Protein AF-A0A522D7G7-F1 (afdb_monomer)

Sequence (260 aa):
MEEKREENKELREFHENPYNPERKKPEDIVRIFYIHNVPIIPVVSKRGGLLGIIRKEDVVSELSDIERTRDQRIDKFVSHLAKKMTLDDLLPYVAVCREFVVVSIFGEVEGRWTRLELLAACESPQKARVVENDIEKQKELQMMEWMIYMILEHVPRALYAVNKQGKTIFYNHYFEELYAARKSGEVDTGFVEKALGDAAKNEFFPAGKKGGEMYFYNQDLKMYYEKLPMLNNNKTVGYLIYCSRHLNESAPVKKRKRKK

Nearest PDB structures (foldseek):
  8bjp-assembly1_AAA  TM=5.956E-01  e=3.100E-03  Geobacillus thermodenitrificans
  5iip-assembly2_C  TM=4.434E-01  e=5.702E-04  Staphylococcus aureus
  6zj8-assembly8_H  TM=5.361E-01  e=3.293E-03  Bordetella pertussis Tohama I
  5iip-assembly1_A  TM=4.484E-01  e=1.799E-03  Staphylococcus aureus
  3kxr-assembly1_A  TM=3.872E-01  e=4.176E-02  Shewanella oneidensis MR-1

Foldseek 3Di:
DDDDPDPPPQQDFDPDDPPPVPQDALVVLLVLCVVVVAQKEFEADPVRATPAIAGNVLSVVVCVPVVVRVPDQQLNVLNVRGHQDAPVRCVVRLVPDQKHFYHYSRRHTPGIDGSVSVNVSSPPCPDPVNSVVVVVVVVVVVVVVVVVLVVQQPPPFWKWWAFPLLHGNDTYVNVQVLQCLQPNDGDPRVVVSVQVPDPVQWDWDADDPPGDAIWTAGNVSRFIWGWAFDDDPNDGGTTMTTGDPVRSVPRDPPPPPDDD

Solvent-accessible surface area (backbone atoms only — not comparable to full-atom values): 15226 Å² total; per-residue (Å²): 137,83,80,78,80,76,75,84,76,70,76,71,76,60,96,63,73,93,78,51,88,81,56,64,47,62,68,51,53,59,49,50,37,65,75,69,71,45,68,52,34,46,30,32,45,101,86,72,46,68,70,19,37,31,44,53,68,59,54,54,57,56,57,68,43,54,85,71,46,76,82,47,53,30,47,60,52,44,59,70,53,36,38,84,64,55,70,77,74,40,47,76,52,52,74,77,35,65,64,35,58,26,24,35,53,64,69,45,78,76,50,73,38,45,43,66,55,52,52,54,47,61,69,49,81,71,52,66,72,55,53,50,51,49,50,49,51,47,49,49,53,48,50,48,54,49,49,50,50,54,53,55,53,66,43,98,49,21,33,39,29,26,31,75,88,44,46,58,63,50,67,27,65,52,30,48,54,55,43,35,75,67,45,84,60,80,86,56,58,74,57,50,35,50,49,75,66,36,67,93,38,47,45,84,42,79,46,67,99,73,82,74,50,66,35,32,37,30,66,84,69,68,40,40,30,31,82,44,75,37,69,54,96,91,37,72,56,20,34,39,35,40,34,47,62,77,65,50,71,69,56,83,76,79,74,79,76,76,83,128

pLDDT: mean 76.26, std 18.06, range [31.58, 96.19]

Structure (mmCIF, N/CA/C/O backbone):
data_AF-A0A522D7G7-F1
#
_entry.id   AF-A0A522D7G7-F1
#
loop_
_atom_site.group_PDB
_atom_site.id
_atom_site.type_symbol
_atom_site.label_atom_id
_atom_site.label_alt_id
_atom_site.label_comp_id
_atom_site.label_asym_id
_atom_site.label_entity_id
_atom_site.label_seq_id
_atom_site.pdbx_PDB_ins_code
_atom_site.Cartn_x
_atom_site.Cartn_y
_atom_site.Cartn_z
_atom_site.occupancy
_atom_site.B_iso_or_equiv
_atom_site.auth_seq_id
_atom_site.auth_comp_id
_atom_site.auth_asym_id
_atom_site.auth_atom_id
_atom_site.pdbx_PDB_model_num
ATOM 1 N N . MET A 1 1 ? 21.873 1.915 29.515 1.00 35.28 1 MET A N 1
ATOM 2 C CA . MET A 1 1 ? 21.748 2.543 28.186 1.00 35.28 1 MET A CA 1
ATOM 3 C C . MET A 1 1 ? 21.305 1.416 27.267 1.00 35.28 1 MET A C 1
ATOM 5 O O . MET A 1 1 ? 22.133 0.611 26.876 1.00 35.28 1 MET A O 1
ATOM 9 N N . GLU A 1 2 ? 19.994 1.214 27.129 1.00 31.58 2 GLU A N 1
ATOM 10 C CA . GLU A 1 2 ? 19.448 0.074 26.380 1.00 31.58 2 GLU A CA 1
ATOM 11 C C . GLU A 1 2 ? 19.450 0.399 24.887 1.00 31.58 2 GLU A C 1
ATOM 13 O O . GLU A 1 2 ? 18.769 1.320 24.431 1.00 31.58 2 GLU A O 1
ATOM 18 N N . GLU A 1 3 ? 20.256 -0.350 24.139 1.00 32.81 3 GLU A N 1
ATOM 19 C CA . GLU A 1 3 ? 20.268 -0.349 22.683 1.00 32.81 3 GLU A CA 1
ATOM 20 C C . GLU A 1 3 ? 18.909 -0.832 22.164 1.00 32.81 3 GLU A C 1
ATOM 22 O O . GLU A 1 3 ? 18.545 -2.005 22.275 1.00 32.81 3 GLU A O 1
ATOM 27 N N . LYS A 1 4 ? 18.142 0.087 21.573 1.00 34.19 4 LYS A N 1
ATOM 28 C CA . LYS A 1 4 ? 16.992 -0.267 20.742 1.00 34.19 4 LYS A CA 1
ATOM 29 C C . LYS A 1 4 ? 17.509 -1.051 19.539 1.00 34.19 4 LYS A C 1
ATOM 31 O O . LYS A 1 4 ? 18.120 -0.477 18.644 1.00 34.19 4 LYS A O 1
ATOM 36 N N . ARG A 1 5 ? 17.240 -2.358 19.511 1.00 34.06 5 ARG A N 1
ATOM 37 C CA . ARG A 1 5 ? 17.320 -3.171 18.293 1.00 34.06 5 ARG A CA 1
ATOM 38 C C . ARG A 1 5 ? 16.375 -2.562 17.259 1.00 34.06 5 ARG A C 1
ATOM 40 O O . ARG A 1 5 ? 15.163 -2.734 17.351 1.00 34.06 5 ARG A O 1
ATOM 47 N N . GLU A 1 6 ? 16.927 -1.820 16.306 1.00 36.75 6 GLU A N 1
ATOM 48 C CA . GLU A 1 6 ? 16.208 -1.434 15.099 1.00 36.75 6 GLU A CA 1
ATOM 49 C C . GLU A 1 6 ? 15.868 -2.713 14.332 1.00 36.75 6 GLU A C 1
ATOM 51 O O . GLU A 1 6 ? 16.744 -3.436 13.857 1.00 36.75 6 GLU A O 1
ATOM 56 N N . GLU A 1 7 ? 14.576 -3.030 14.280 1.00 35.41 7 GLU A N 1
ATOM 57 C CA . GLU A 1 7 ? 14.047 -4.088 13.433 1.00 35.41 7 GLU A CA 1
ATOM 58 C C . GLU A 1 7 ? 14.527 -3.851 11.997 1.00 35.41 7 GLU A C 1
ATOM 60 O O . GLU A 1 7 ? 14.275 -2.794 11.412 1.00 35.41 7 GLU A O 1
ATOM 65 N N . ASN A 1 8 ? 15.219 -4.845 11.435 1.00 36.03 8 ASN A N 1
ATOM 66 C CA . ASN A 1 8 ? 15.512 -4.963 10.009 1.00 36.03 8 ASN A CA 1
ATOM 67 C C . ASN A 1 8 ? 14.176 -4.923 9.244 1.00 36.03 8 ASN A C 1
ATOM 69 O O . ASN A 1 8 ? 13.563 -5.956 8.984 1.00 36.03 8 ASN A O 1
ATOM 73 N N . LYS A 1 9 ? 13.684 -3.727 8.913 1.00 40.19 9 LYS A N 1
ATOM 74 C CA . LYS A 1 9 ? 12.542 -3.567 8.017 1.00 40.19 9 LYS A CA 1
ATOM 75 C C . LYS A 1 9 ? 13.030 -3.859 6.607 1.00 40.19 9 LYS A C 1
ATOM 77 O O . LYS A 1 9 ? 13.522 -2.972 5.912 1.00 40.19 9 LYS A O 1
ATOM 82 N N . GLU A 1 10 ? 12.944 -5.124 6.215 1.00 43.19 10 GLU A N 1
ATOM 83 C CA . GLU A 1 10 ? 13.016 -5.507 4.810 1.00 43.19 10 GLU A CA 1
ATOM 84 C C . GLU A 1 10 ? 11.993 -4.678 4.019 1.00 43.19 10 GLU A C 1
ATOM 86 O O . GLU A 1 10 ? 10.878 -4.426 4.491 1.00 43.19 10 GLU A O 1
ATOM 91 N N . LEU A 1 11 ? 12.400 -4.183 2.845 1.00 47.50 11 LEU A N 1
ATOM 92 C CA . LEU A 1 11 ? 11.517 -3.424 1.961 1.00 47.50 11 LEU A CA 1
ATOM 93 C C . LEU A 1 11 ? 10.367 -4.351 1.561 1.00 47.50 11 LEU A C 1
ATOM 95 O O . LEU A 1 11 ? 10.599 -5.386 0.937 1.00 47.50 11 LEU A O 1
ATOM 99 N N . ARG A 1 12 ? 9.151 -4.004 1.999 1.00 53.41 12 ARG A N 1
ATOM 100 C CA . ARG A 1 12 ? 7.957 -4.829 1.806 1.00 53.41 12 ARG A CA 1
ATOM 101 C C . ARG A 1 12 ? 7.662 -4.979 0.318 1.00 53.41 12 ARG A C 1
ATOM 103 O O . ARG A 1 12 ? 7.621 -3.992 -0.409 1.00 53.41 12 ARG A O 1
ATOM 110 N N . GLU A 1 13 ? 7.440 -6.218 -0.093 1.00 43.47 13 GLU A N 1
ATOM 111 C CA . GLU A 1 13 ? 6.968 -6.573 -1.426 1.00 43.47 13 GLU A CA 1
ATOM 112 C C . GLU A 1 13 ? 5.482 -6.223 -1.522 1.00 43.47 13 GLU A C 1
ATOM 114 O O . GLU A 1 13 ? 4.689 -6.620 -0.665 1.00 43.47 13 GLU A O 1
ATOM 119 N N . PHE A 1 14 ? 5.106 -5.451 -2.540 1.00 41.69 14 PHE A N 1
ATOM 120 C CA . PHE A 1 14 ? 3.706 -5.160 -2.830 1.00 41.69 14 PHE A CA 1
ATOM 121 C C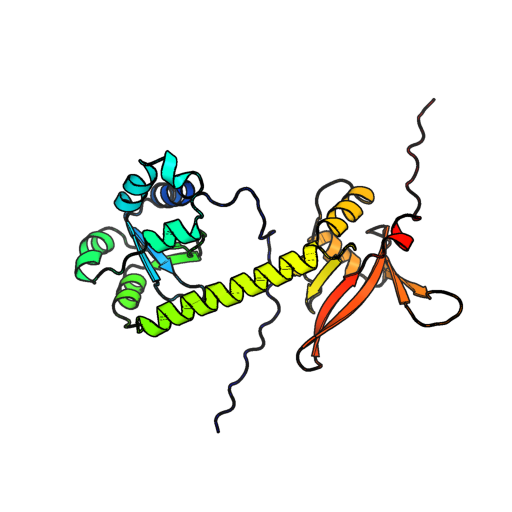 . PHE A 1 14 ? 3.264 -6.022 -4.009 1.00 41.69 14 PHE A C 1
ATOM 123 O O . PHE A 1 14 ? 3.877 -6.000 -5.073 1.00 41.69 14 PHE A O 1
ATOM 130 N N . HIS A 1 15 ? 2.202 -6.801 -3.799 1.00 37.53 15 HIS A N 1
ATOM 131 C CA . HIS A 1 15 ? 1.642 -7.684 -4.823 1.00 37.53 15 HIS A CA 1
ATOM 132 C C . HIS A 1 15 ? 0.791 -6.935 -5.864 1.00 37.53 15 HIS A C 1
ATOM 134 O O . HIS A 1 15 ? 0.526 -7.490 -6.927 1.00 37.53 15 HIS A O 1
ATOM 140 N N . GLU A 1 16 ? 0.395 -5.688 -5.584 1.00 38.81 16 GLU A N 1
ATOM 141 C CA . GLU A 1 16 ? -0.455 -4.854 -6.440 1.00 38.81 16 GLU A CA 1
ATOM 142 C C . GLU A 1 16 ? -0.048 -3.375 -6.371 1.00 38.81 16 GLU A C 1
ATOM 144 O O . GLU A 1 16 ? 0.552 -2.924 -5.391 1.00 38.81 16 GLU A O 1
ATOM 149 N N . ASN A 1 17 ? -0.384 -2.620 -7.425 1.00 41.56 17 ASN A N 1
ATOM 150 C CA . ASN A 1 17 ? -0.148 -1.182 -7.500 1.00 41.56 17 ASN A CA 1
ATOM 151 C C . ASN A 1 17 ? -1.002 -0.453 -6.434 1.00 41.56 17 ASN A C 1
ATOM 153 O O . ASN A 1 17 ? -2.231 -0.496 -6.517 1.00 41.56 17 ASN A O 1
ATOM 157 N N . PRO A 1 18 ? -0.396 0.258 -5.462 1.00 42.25 18 PRO A N 1
ATOM 158 C CA . PRO A 1 18 ? -1.129 1.017 -4.442 1.00 42.25 18 PRO A CA 1
ATOM 159 C C . PRO A 1 18 ? -1.924 2.207 -5.015 1.00 42.25 18 PRO A C 1
ATOM 161 O O . PRO A 1 18 ? -2.730 2.816 -4.310 1.00 42.25 18 PRO A O 1
ATOM 164 N N . TYR A 1 19 ? -1.717 2.535 -6.292 1.00 45.59 19 TYR A N 1
ATOM 165 C CA . TYR A 1 19 ? -2.556 3.416 -7.092 1.00 45.59 19 TYR A CA 1
ATOM 166 C C . TYR A 1 19 ? -3.417 2.603 -8.063 1.00 45.59 19 TYR A C 1
ATOM 168 O O . TYR A 1 19 ? -3.223 2.640 -9.276 1.00 45.59 19 TYR A O 1
ATOM 176 N N . ASN A 1 20 ? -4.431 1.918 -7.532 1.00 45.50 20 ASN A N 1
ATOM 177 C CA . ASN A 1 20 ? -5.623 1.650 -8.324 1.00 45.50 20 ASN A CA 1
ATOM 178 C C . ASN A 1 20 ? -6.566 2.869 -8.202 1.00 45.50 20 ASN A C 1
ATOM 180 O O . ASN A 1 20 ? -7.074 3.139 -7.107 1.00 45.50 20 ASN A O 1
ATOM 184 N N . PRO A 1 21 ? -6.793 3.647 -9.278 1.00 44.75 21 PRO A N 1
ATOM 185 C CA . PRO A 1 21 ? -7.769 4.735 -9.288 1.00 44.75 21 PRO A CA 1
ATOM 186 C C . PRO A 1 21 ? -9.217 4.256 -9.084 1.00 44.75 21 PRO A C 1
ATOM 188 O O . PRO A 1 21 ? -10.077 5.085 -8.792 1.00 44.75 21 PRO A O 1
ATOM 191 N N . GLU A 1 22 ? -9.486 2.944 -9.090 1.00 50.31 22 GLU A N 1
ATOM 192 C CA . GLU A 1 22 ? -10.677 2.351 -8.461 1.00 50.31 22 GLU A CA 1
ATOM 193 C C . GLU A 1 22 ? -10.577 2.330 -6.924 1.00 50.31 22 GLU A C 1
ATOM 195 O O . GLU A 1 22 ? -10.883 1.334 -6.268 1.00 50.31 22 GLU A O 1
ATOM 200 N N . ARG A 1 23 ? -10.120 3.442 -6.330 1.00 54.34 23 ARG A N 1
ATOM 201 C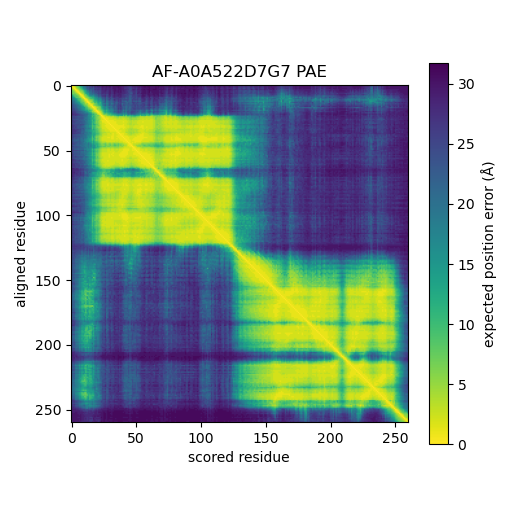 CA . ARG A 1 23 ? -10.092 3.654 -4.881 1.00 54.34 23 ARG A CA 1
ATOM 202 C C . ARG A 1 23 ? -11.416 3.204 -4.288 1.00 54.34 23 ARG A C 1
ATOM 204 O O . ARG A 1 23 ? -12.460 3.714 -4.700 1.00 54.34 23 ARG A O 1
ATOM 211 N N . LYS A 1 24 ? -11.344 2.314 -3.292 1.00 63.56 24 LYS A N 1
ATOM 212 C CA . LYS A 1 24 ? -12.519 1.933 -2.520 1.00 63.56 24 LYS A CA 1
ATOM 213 C C . LYS A 1 24 ? -13.229 3.189 -2.052 1.00 63.56 24 LYS A C 1
ATOM 215 O O . LYS A 1 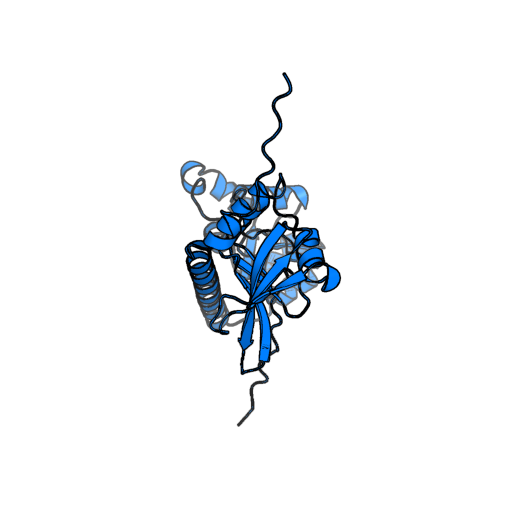24 ? -12.636 4.048 -1.392 1.00 63.56 24 LYS A O 1
ATOM 220 N N . LYS A 1 25 ? -14.479 3.312 -2.453 1.00 78.19 25 LYS A N 1
ATOM 221 C CA . LYS A 1 25 ? -15.316 4.440 -2.107 1.00 78.19 25 LYS A CA 1
ATOM 222 C C . LYS A 1 25 ? -16.002 4.156 -0.770 1.00 78.19 25 LYS A C 1
ATOM 224 O O . LYS A 1 25 ? -16.077 2.996 -0.357 1.00 78.19 25 LYS A O 1
ATOM 229 N N . PRO A 1 26 ? -16.493 5.176 -0.055 1.00 83.00 26 PRO A N 1
ATOM 230 C CA . PRO A 1 26 ? -17.281 4.974 1.160 1.00 83.00 26 PRO A CA 1
ATOM 231 C C . PRO A 1 26 ? -18.388 3.905 1.030 1.00 83.00 26 PRO A C 1
ATOM 233 O O . PRO A 1 26 ? -18.625 3.142 1.968 1.00 83.00 26 PRO A O 1
ATOM 236 N N . GLU A 1 27 ? -18.992 3.759 -0.153 1.00 83.69 27 GLU A N 1
ATOM 237 C CA . GLU A 1 27 ? -19.990 2.730 -0.471 1.00 83.69 27 GLU A CA 1
ATOM 238 C C . GLU A 1 27 ? -19.443 1.295 -0.365 1.00 83.69 27 GLU A C 1
ATOM 240 O O . GLU A 1 27 ? -20.184 0.362 -0.040 1.00 83.69 27 GLU A O 1
ATOM 245 N N . ASP A 1 28 ? -18.142 1.088 -0.576 1.00 84.56 28 ASP A N 1
ATOM 246 C CA . ASP A 1 28 ? -17.524 -0.233 -0.456 1.00 84.56 28 ASP A CA 1
ATOM 247 C C . ASP A 1 28 ? -17.504 -0.732 0.992 1.00 84.56 28 ASP A C 1
ATOM 249 O O . ASP A 1 28 ? -17.566 -1.941 1.215 1.00 84.56 28 ASP A O 1
ATOM 253 N N . ILE A 1 29 ? -17.512 0.163 1.988 1.00 89.19 29 ILE A N 1
ATOM 254 C CA . ILE A 1 29 ? -17.653 -0.225 3.401 1.00 89.19 29 ILE A CA 1
ATOM 255 C C . ILE A 1 29 ? -19.013 -0.883 3.635 1.00 89.19 29 ILE A C 1
ATOM 257 O O . ILE A 1 29 ? -19.092 -1.941 4.258 1.00 89.19 29 ILE A O 1
ATOM 261 N N . VAL A 1 30 ? -20.085 -0.311 3.080 1.00 89.12 30 VAL A N 1
ATOM 262 C CA . VAL A 1 30 ? -21.433 -0.899 3.155 1.00 89.12 30 VAL A CA 1
ATOM 263 C C . VAL A 1 30 ? -21.466 -2.282 2.526 1.00 89.12 30 VAL A C 1
ATOM 265 O O . VAL A 1 30 ? -22.084 -3.203 3.065 1.00 89.12 30 VAL A O 1
ATOM 268 N N . ARG A 1 31 ? -20.772 -2.457 1.400 1.00 87.44 31 ARG A N 1
ATOM 269 C CA . ARG A 1 31 ? -20.692 -3.750 0.724 1.00 87.44 31 ARG A CA 1
ATOM 270 C C . ARG A 1 31 ? -20.079 -4.827 1.623 1.00 87.44 31 ARG A C 1
ATOM 272 O O . ARG A 1 31 ? -20.567 -5.955 1.608 1.00 87.44 31 ARG A O 1
ATOM 279 N N . ILE A 1 32 ? -19.089 -4.487 2.451 1.00 90.00 32 ILE A N 1
ATOM 280 C CA . ILE A 1 32 ? -18.483 -5.419 3.419 1.00 90.00 32 ILE A CA 1
ATOM 281 C C . ILE A 1 32 ? -19.529 -5.900 4.440 1.00 90.00 32 ILE A C 1
ATOM 283 O O . ILE A 1 32 ? -19.625 -7.104 4.681 1.00 90.00 32 ILE A O 1
ATOM 287 N N . PHE A 1 33 ? -20.374 -5.006 4.972 1.00 91.50 33 PHE A N 1
ATOM 288 C CA . PHE A 1 33 ? -21.462 -5.391 5.886 1.00 91.50 33 PHE A CA 1
ATOM 289 C C . PHE A 1 33 ? -22.430 -6.400 5.255 1.00 91.50 33 PHE A C 1
ATOM 291 O O . PHE A 1 33 ? -22.865 -7.335 5.926 1.00 91.50 33 PHE A O 1
ATOM 298 N N . TYR A 1 34 ? -22.766 -6.228 3.973 1.00 87.81 34 TYR A N 1
ATOM 299 C CA . TYR A 1 34 ? -23.669 -7.140 3.265 1.00 87.81 34 TYR A CA 1
ATOM 300 C C . TYR A 1 34 ? -23.014 -8.474 2.903 1.00 87.81 34 TYR A C 1
ATOM 302 O O . TYR A 1 34 ? -23.641 -9.513 3.085 1.00 87.81 34 TYR A O 1
ATOM 310 N N . ILE A 1 35 ? -21.763 -8.464 2.432 1.00 87.62 35 ILE A N 1
ATOM 311 C CA . ILE A 1 35 ? -21.030 -9.687 2.062 1.00 87.62 35 ILE A CA 1
ATOM 312 C C . ILE A 1 35 ? -20.814 -10.583 3.283 1.00 87.62 35 ILE A C 1
ATOM 314 O O . ILE A 1 35 ? -21.010 -11.794 3.207 1.00 87.62 35 ILE A O 1
ATOM 318 N N . HIS A 1 36 ? -20.403 -9.995 4.406 1.00 87.69 36 HIS A N 1
ATOM 319 C CA . HIS A 1 36 ? -20.058 -10.751 5.609 1.00 87.69 36 HIS A CA 1
ATOM 320 C C . HIS A 1 36 ? -21.230 -10.927 6.576 1.00 87.69 36 HIS A C 1
ATOM 322 O O . HIS A 1 36 ? -21.090 -11.648 7.560 1.00 87.69 36 HIS A O 1
ATOM 328 N N . ASN A 1 37 ? -22.375 -10.296 6.296 1.00 88.50 37 ASN A N 1
ATOM 329 C CA . ASN A 1 37 ? -23.572 -10.319 7.134 1.00 88.50 37 ASN A CA 1
ATOM 330 C C . ASN A 1 37 ? -23.270 -10.023 8.615 1.00 88.50 37 ASN A C 1
ATOM 332 O O . ASN A 1 37 ? -23.695 -10.743 9.519 1.00 88.50 37 ASN A O 1
ATOM 336 N N . VAL A 1 38 ? -22.497 -8.964 8.853 1.00 90.81 38 VAL A N 1
ATOM 337 C CA . VAL A 1 38 ? -22.134 -8.505 10.198 1.00 90.81 38 VAL A CA 1
ATOM 338 C C . VAL A 1 38 ? -22.890 -7.219 10.546 1.00 90.81 38 VAL A C 1
ATOM 340 O O . VAL A 1 38 ? -23.219 -6.450 9.644 1.00 90.81 38 VAL A O 1
ATOM 343 N N . PRO A 1 39 ? -23.194 -6.959 11.829 1.00 92.44 39 PRO A N 1
ATOM 344 C CA . PRO A 1 39 ? -23.808 -5.702 12.266 1.00 92.44 39 PRO A CA 1
ATOM 345 C C . PRO A 1 39 ? -22.774 -4.603 12.560 1.00 92.44 39 PRO A C 1
ATOM 347 O O . PRO A 1 39 ? -23.087 -3.413 12.475 1.00 92.44 39 PRO A O 1
ATOM 350 N N . ILE A 1 40 ? -21.541 -5.004 12.879 1.00 95.81 40 ILE A N 1
ATOM 351 C CA . ILE A 1 40 ? -20.419 -4.130 13.224 1.00 95.81 40 ILE A CA 1
ATOM 352 C C . ILE A 1 40 ? -19.140 -4.595 12.529 1.00 95.81 40 ILE A C 1
ATOM 354 O O . ILE A 1 40 ? -18.980 -5.781 12.237 1.00 95.81 40 ILE A O 1
ATOM 358 N N . ILE A 1 41 ? -18.226 -3.657 12.301 1.00 96.19 41 ILE A N 1
ATOM 359 C CA . ILE A 1 41 ? -16.893 -3.904 11.752 1.00 96.19 41 ILE A CA 1
ATOM 360 C C . ILE A 1 41 ? -15.860 -3.233 12.667 1.00 96.19 41 ILE A C 1
ATOM 362 O O . ILE A 1 41 ? -15.877 -2.006 12.803 1.00 96.19 41 ILE A O 1
ATOM 366 N N . PRO A 1 42 ? -14.951 -3.998 13.295 1.00 94.81 42 PRO A N 1
ATOM 367 C CA . PRO A 1 42 ? -13.812 -3.436 14.004 1.00 94.81 42 PRO A CA 1
ATOM 368 C C . PRO A 1 42 ? -12.790 -2.846 13.024 1.00 94.81 42 PRO A C 1
ATOM 370 O O . PRO A 1 42 ? -12.452 -3.453 12.004 1.00 94.81 42 PRO A O 1
ATOM 373 N N . VAL A 1 43 ? -12.278 -1.665 13.359 1.00 93.75 43 VAL A N 1
ATOM 374 C CA . VAL A 1 43 ? -11.241 -0.962 12.602 1.00 93.75 43 VAL A CA 1
ATOM 375 C C . VAL A 1 43 ? -9.916 -1.116 13.327 1.00 93.75 43 VAL A C 1
ATOM 377 O O . VAL A 1 43 ? -9.804 -0.758 14.500 1.00 93.75 43 VAL A O 1
ATOM 380 N N . VAL A 1 44 ? -8.906 -1.634 12.634 1.00 87.38 44 VAL A N 1
ATOM 381 C CA . VAL A 1 44 ? -7.613 -1.993 13.222 1.00 87.38 44 VAL A CA 1
ATOM 382 C C . VAL A 1 44 ? -6.465 -1.195 12.613 1.00 87.38 44 VAL A C 1
ATOM 384 O O . VAL A 1 44 ? -6.492 -0.784 11.452 1.00 87.38 44 VAL A O 1
ATOM 387 N N . SER A 1 45 ? -5.424 -0.965 13.410 1.00 80.56 45 SER A N 1
ATOM 388 C CA . SER A 1 45 ? -4.150 -0.439 12.924 1.00 80.56 45 SER A CA 1
ATOM 389 C C . SER A 1 45 ? -3.328 -1.544 12.256 1.00 80.56 45 SER A C 1
ATOM 391 O O . SER A 1 45 ? -3.534 -2.730 12.511 1.00 80.56 45 SER A O 1
ATOM 393 N N . LYS A 1 46 ? -2.294 -1.171 11.488 1.00 68.06 46 LYS A N 1
ATOM 394 C CA . LYS A 1 46 ? -1.337 -2.136 10.903 1.00 68.06 46 LYS A CA 1
ATOM 395 C C . LYS A 1 46 ? -0.602 -3.004 11.940 1.00 68.06 46 LYS A C 1
ATOM 397 O O . LYS A 1 46 ? 0.068 -3.958 11.564 1.00 68.06 46 LYS A O 1
ATOM 402 N N . ARG A 1 47 ? -0.667 -2.655 13.231 1.00 64.44 47 ARG A N 1
ATOM 403 C CA . ARG A 1 47 ? -0.093 -3.434 14.344 1.00 64.44 47 ARG A CA 1
ATOM 404 C C . ARG A 1 47 ? -1.131 -4.317 15.051 1.00 64.44 47 ARG A C 1
ATOM 406 O O . ARG A 1 47 ? -0.820 -4.876 16.095 1.00 64.44 47 ARG A O 1
ATOM 413 N N . GLY A 1 48 ? -2.353 -4.406 14.522 1.00 66.94 48 GLY A N 1
ATOM 414 C CA . GLY A 1 48 ? -3.448 -5.195 15.093 1.00 66.94 48 GLY A CA 1
ATOM 415 C C . GLY A 1 48 ? -4.159 -4.537 16.280 1.00 66.94 48 GLY A C 1
ATOM 416 O O . GLY A 1 48 ? -4.942 -5.194 16.955 1.00 66.94 48 GLY A O 1
ATOM 417 N N . GLY A 1 49 ? -3.901 -3.256 16.563 1.00 82.00 49 GLY A N 1
ATOM 418 C CA . GLY A 1 49 ? -4.589 -2.530 17.638 1.00 82.00 49 GLY A CA 1
ATOM 419 C C . GLY A 1 49 ? -5.970 -2.046 17.199 1.00 82.00 49 GLY A C 1
ATOM 420 O O . GLY A 1 49 ? -6.096 -1.513 16.098 1.00 82.00 49 GLY A O 1
ATOM 421 N N . LEU A 1 50 ? -6.984 -2.190 18.055 1.00 87.38 50 LEU A N 1
ATOM 422 C CA . LEU A 1 50 ? -8.339 -1.703 17.789 1.00 87.38 50 LEU A CA 1
ATOM 423 C C . LEU A 1 50 ? -8.393 -0.171 17.876 1.00 87.38 50 LEU A C 1
ATOM 425 O O . LEU A 1 50 ? -8.140 0.417 18.926 1.00 87.38 50 LEU A O 1
ATOM 429 N N . LEU A 1 51 ? -8.738 0.472 16.764 1.00 86.69 51 LEU A N 1
ATOM 430 C CA . LEU A 1 51 ? -8.904 1.924 16.663 1.00 86.69 51 LEU A CA 1
ATOM 431 C C . LEU A 1 51 ? -10.330 2.354 17.027 1.00 86.69 51 LEU A C 1
ATOM 433 O O . LEU A 1 51 ? -10.526 3.388 17.663 1.00 86.69 51 LEU A O 1
ATOM 437 N N . GLY A 1 52 ? -11.317 1.543 16.652 1.00 91.19 52 GLY A N 1
ATOM 438 C CA . GLY A 1 52 ? -12.729 1.779 16.926 1.00 91.19 52 GLY A CA 1
ATOM 439 C C . GLY A 1 52 ? -13.605 0.760 16.213 1.00 91.19 52 GLY A C 1
ATOM 440 O O . GLY A 1 52 ? -13.110 -0.161 15.567 1.00 91.19 52 GLY A O 1
ATOM 441 N N . ILE A 1 53 ? -14.914 0.920 16.335 1.00 94.88 53 ILE A N 1
ATOM 442 C CA . ILE A 1 53 ? -15.912 0.042 15.733 1.00 94.88 53 ILE A CA 1
ATOM 443 C C . ILE A 1 53 ? -16.856 0.893 14.894 1.00 94.88 53 ILE A C 1
ATOM 445 O O . ILE A 1 53 ? -17.303 1.956 15.325 1.00 94.88 53 ILE A O 1
ATOM 449 N N . ILE A 1 54 ? -17.144 0.417 13.687 1.00 96.12 54 ILE A N 1
ATOM 450 C CA . ILE A 1 54 ? -18.124 1.004 12.778 1.00 96.12 54 ILE A CA 1
ATOM 451 C C . ILE A 1 54 ? -19.394 0.166 12.840 1.00 96.12 54 ILE A C 1
ATOM 453 O O . ILE A 1 54 ? -19.342 -1.059 12.714 1.00 96.12 54 ILE A O 1
ATOM 457 N N . ARG A 1 55 ? -20.544 0.824 12.991 1.00 95.62 55 ARG A N 1
ATOM 458 C CA . ARG A 1 55 ? -21.857 0.171 12.946 1.00 95.62 55 ARG A CA 1
ATOM 459 C C . ARG A 1 55 ? -22.482 0.326 11.570 1.00 95.62 55 ARG A C 1
ATOM 461 O O . ARG A 1 55 ? -22.372 1.384 10.955 1.00 95.62 55 ARG A O 1
ATOM 468 N N . LYS A 1 56 ? -23.198 -0.704 11.114 1.00 93.62 56 LYS A N 1
ATOM 469 C CA . LYS A 1 56 ? -23.887 -0.683 9.815 1.00 93.62 56 LYS A CA 1
ATOM 470 C C . LYS A 1 56 ? -24.830 0.518 9.678 1.00 93.62 56 LYS A C 1
ATOM 472 O O . LYS A 1 56 ? -24.864 1.155 8.632 1.00 93.62 56 LYS A O 1
ATOM 477 N N . GLU A 1 57 ? -25.569 0.824 10.740 1.00 92.38 57 GLU A N 1
ATOM 478 C CA . GLU A 1 57 ? -26.517 1.942 10.802 1.00 92.38 57 GLU A CA 1
ATOM 479 C C . GLU A 1 57 ? -25.849 3.308 10.602 1.00 92.38 57 GLU A C 1
ATOM 481 O O . GLU A 1 57 ? -26.367 4.125 9.845 1.00 92.38 57 GLU A O 1
ATOM 486 N N . ASP A 1 58 ? -24.667 3.523 11.191 1.00 92.12 58 ASP A N 1
ATOM 487 C CA . ASP A 1 58 ? -23.927 4.782 11.063 1.00 92.12 58 ASP A CA 1
ATOM 488 C C . ASP A 1 58 ? -23.456 4.987 9.616 1.00 92.12 58 ASP A C 1
ATOM 490 O O . ASP A 1 58 ? -23.556 6.082 9.073 1.00 92.12 58 ASP A O 1
ATOM 494 N N . VAL A 1 59 ? -23.001 3.916 8.957 1.00 91.19 59 VAL A N 1
ATOM 495 C CA . VAL A 1 59 ? -22.555 3.970 7.556 1.00 91.19 59 VAL A CA 1
ATOM 496 C C . VAL A 1 59 ? -23.725 4.240 6.611 1.00 91.19 59 VAL A C 1
ATOM 498 O O . VAL A 1 59 ? -23.604 5.058 5.703 1.00 91.19 59 VAL A O 1
ATOM 501 N N . VAL A 1 60 ? -24.861 3.564 6.815 1.00 89.62 60 VAL A N 1
ATOM 502 C CA . VAL A 1 60 ? -26.071 3.773 6.003 1.00 89.62 60 VAL A CA 1
ATOM 503 C C . VAL A 1 60 ? -26.606 5.194 6.183 1.00 89.62 60 VAL A C 1
ATOM 505 O O . VAL A 1 60 ? -26.992 5.821 5.199 1.00 89.62 60 VAL A O 1
ATOM 508 N N . SER A 1 61 ? -26.594 5.711 7.414 1.00 89.75 61 SER A N 1
ATOM 509 C CA . SER A 1 61 ? -26.981 7.092 7.698 1.00 89.75 61 SER A CA 1
ATOM 510 C C . SER A 1 61 ? -26.052 8.084 7.002 1.00 89.75 61 SER A C 1
ATOM 512 O O . SER A 1 61 ? -26.539 8.997 6.342 1.00 89.75 61 SER A O 1
ATOM 514 N N . GLU A 1 62 ? -24.734 7.899 7.094 1.00 86.62 62 GLU A N 1
ATOM 515 C CA . GLU A 1 62 ? -23.766 8.827 6.496 1.00 86.62 62 GLU A CA 1
ATOM 516 C C . GLU A 1 62 ? -23.861 8.843 4.963 1.00 86.62 62 GLU A C 1
ATOM 518 O O . GLU A 1 62 ? -23.813 9.904 4.355 1.00 86.62 62 GLU A O 1
ATOM 523 N N . LEU A 1 63 ? -24.074 7.684 4.330 1.00 85.25 63 LEU A N 1
ATOM 524 C CA . LEU A 1 63 ? -24.211 7.578 2.870 1.00 85.25 63 LEU A CA 1
ATOM 525 C C . LEU A 1 63 ? -25.571 8.011 2.327 1.00 85.25 63 LEU A C 1
ATOM 527 O O . LEU A 1 63 ? -25.722 8.141 1.112 1.00 85.25 63 LEU A O 1
ATOM 531 N N . SER A 1 64 ? -26.568 8.210 3.191 1.00 81.81 64 SER A N 1
ATOM 532 C CA . SER A 1 64 ? -27.846 8.780 2.758 1.00 81.81 64 SER A CA 1
ATOM 533 C C . SER A 1 64 ? -27.695 10.237 2.296 1.00 81.81 64 SER A C 1
ATOM 535 O O . SER A 1 64 ? -28.466 10.693 1.452 1.00 81.81 64 SER A O 1
ATOM 537 N N . ASP A 1 65 ? -26.650 10.928 2.764 1.00 76.44 65 ASP A N 1
ATOM 538 C CA . ASP A 1 65 ? -26.256 12.268 2.327 1.00 76.44 65 ASP A CA 1
ATOM 539 C C . ASP A 1 65 ? -25.261 12.192 1.150 1.00 76.44 65 ASP A C 1
ATOM 541 O O . ASP A 1 65 ? -24.071 12.501 1.247 1.00 76.44 65 ASP A O 1
ATOM 545 N N . ILE A 1 66 ? -25.772 11.721 0.008 1.00 62.72 66 ILE A N 1
ATOM 546 C CA . ILE A 1 66 ? -24.991 11.392 -1.199 1.00 62.72 66 ILE A CA 1
ATOM 547 C C . ILE A 1 66 ? -24.172 12.589 -1.717 1.00 62.72 66 ILE A C 1
ATOM 549 O O . ILE A 1 66 ? -23.087 12.396 -2.270 1.00 62.72 66 ILE A O 1
ATOM 553 N N . GLU A 1 67 ? -24.658 13.823 -1.543 1.00 59.94 67 GLU A N 1
ATOM 554 C CA . GLU A 1 67 ? -23.945 15.033 -1.978 1.00 59.94 67 GLU A CA 1
ATOM 555 C C . GLU A 1 67 ? -22.677 15.285 -1.154 1.00 59.94 67 GLU A C 1
ATOM 557 O O . GLU A 1 67 ? -21.672 15.748 -1.693 1.00 59.94 67 GLU A O 1
ATOM 562 N N . ARG A 1 68 ? -22.686 14.922 0.133 1.00 63.97 68 ARG A N 1
ATOM 563 C CA . ARG A 1 68 ? -21.558 15.122 1.047 1.00 63.97 68 ARG A CA 1
ATOM 564 C C . ARG A 1 68 ? -20.494 14.032 0.932 1.00 63.97 68 ARG A C 1
ATOM 566 O O . ARG A 1 68 ? -19.309 14.307 1.130 1.00 63.97 68 ARG A O 1
ATOM 573 N N . THR A 1 69 ? -20.894 12.804 0.605 1.00 59.91 69 THR A N 1
ATOM 574 C CA . THR A 1 69 ? -19.988 11.644 0.630 1.00 59.91 69 THR A CA 1
ATOM 575 C C . THR A 1 69 ? -19.256 11.395 -0.692 1.00 59.91 69 THR A C 1
ATOM 577 O O . THR A 1 69 ? -18.224 10.724 -0.695 1.00 59.91 69 THR A O 1
ATOM 580 N N . ARG A 1 70 ? -19.729 11.969 -1.809 1.00 63.03 70 ARG A N 1
ATOM 581 C CA . ARG A 1 70 ? -19.212 11.691 -3.166 1.00 63.03 70 ARG A CA 1
ATOM 582 C C . ARG A 1 70 ? -17.720 11.992 -3.351 1.00 63.03 70 ARG A C 1
ATOM 584 O O . ARG A 1 70 ? -17.043 11.274 -4.082 1.00 63.03 70 ARG A O 1
ATOM 591 N N . ASP A 1 71 ? -17.221 13.007 -2.647 1.00 67.12 71 ASP A N 1
ATOM 592 C CA . ASP A 1 71 ? -15.817 13.446 -2.686 1.00 67.12 71 ASP A CA 1
ATOM 593 C C . ASP A 1 71 ? -15.047 13.104 -1.396 1.00 67.12 71 ASP A C 1
ATOM 595 O O . ASP A 1 71 ? -13.877 13.474 -1.222 1.00 67.12 71 ASP A O 1
ATOM 599 N N . GLN A 1 72 ? -15.688 12.407 -0.453 1.00 73.31 72 GLN A N 1
ATOM 600 C CA . GLN A 1 72 ? -15.073 12.099 0.828 1.00 73.31 72 GLN A CA 1
ATOM 601 C C . GLN A 1 72 ? -14.066 10.961 0.678 1.00 73.31 72 GLN A C 1
ATOM 603 O O . GLN A 1 72 ? -14.367 9.866 0.204 1.00 73.31 72 GLN A O 1
ATOM 608 N N . ARG A 1 73 ? -12.836 11.207 1.134 1.00 79.31 73 ARG A N 1
ATOM 609 C CA . ARG A 1 73 ? -11.812 10.162 1.174 1.00 79.31 73 ARG A CA 1
ATOM 610 C C . ARG A 1 73 ? -12.183 9.090 2.202 1.00 79.31 73 ARG A C 1
ATOM 612 O O . ARG A 1 73 ? -12.593 9.417 3.319 1.00 79.31 73 ARG A O 1
ATOM 619 N N . ILE A 1 74 ? -11.972 7.830 1.829 1.00 83.44 74 ILE A N 1
ATOM 620 C CA . ILE A 1 74 ? -12.279 6.642 2.637 1.00 83.44 74 ILE A CA 1
ATOM 621 C C . ILE A 1 74 ? -11.660 6.699 4.042 1.00 83.44 74 ILE A C 1
ATOM 623 O O . ILE A 1 74 ? -12.331 6.384 5.017 1.00 83.44 74 ILE A O 1
ATOM 627 N N . ASP A 1 75 ? -10.429 7.199 4.170 1.00 80.19 75 ASP A N 1
ATOM 628 C CA . ASP A 1 75 ? -9.719 7.319 5.445 1.00 80.19 75 ASP A CA 1
ATOM 629 C C . ASP A 1 75 ? -10.418 8.284 6.400 1.00 80.19 75 ASP A C 1
ATOM 631 O O . ASP A 1 75 ? -10.582 7.984 7.584 1.00 80.19 75 ASP A O 1
ATOM 635 N N . LYS A 1 76 ? -10.902 9.419 5.885 1.00 83.25 76 LYS A N 1
ATOM 636 C CA . LYS A 1 76 ? -11.675 10.377 6.679 1.00 83.25 76 LYS A CA 1
ATOM 637 C C . LYS A 1 76 ? -13.035 9.811 7.063 1.00 83.25 76 LYS A C 1
ATOM 639 O O . LYS A 1 76 ? -13.471 10.028 8.187 1.00 83.25 76 LYS A O 1
ATOM 644 N N . PHE A 1 77 ? -13.685 9.105 6.143 1.00 87.19 77 PHE A N 1
ATOM 645 C CA . PHE A 1 77 ? -14.985 8.479 6.367 1.00 87.19 77 PHE A CA 1
ATOM 646 C C . PHE A 1 77 ? -14.913 7.410 7.467 1.00 87.19 77 PHE A C 1
ATOM 648 O O . PHE A 1 77 ? -15.590 7.517 8.487 1.00 87.19 77 PHE A O 1
ATOM 655 N N . VAL A 1 78 ? -14.012 6.436 7.323 1.00 86.75 78 VAL A N 1
ATOM 656 C CA . VAL A 1 78 ? -13.790 5.363 8.304 1.00 86.75 78 VAL A CA 1
ATOM 657 C C . VAL A 1 78 ? -13.367 5.938 9.656 1.00 86.75 78 VAL A C 1
ATOM 659 O O . VAL A 1 78 ? -13.926 5.552 10.678 1.00 86.75 78 VAL A O 1
ATOM 662 N N . SER A 1 79 ? -12.447 6.910 9.680 1.00 85.38 79 SER A N 1
ATOM 663 C CA . SER A 1 79 ? -12.013 7.542 10.938 1.00 85.38 79 SER A CA 1
ATOM 664 C C . SER A 1 79 ? -13.126 8.330 11.637 1.00 85.38 79 SER A C 1
ATOM 666 O O . SER A 1 79 ? -13.107 8.440 12.858 1.00 85.38 79 SER A O 1
ATOM 668 N N . HIS A 1 80 ? -14.079 8.894 10.887 1.00 87.88 80 HIS A N 1
ATOM 669 C CA . HIS A 1 80 ? -15.225 9.609 11.455 1.00 87.88 80 HIS A CA 1
ATOM 670 C C . HIS A 1 80 ? -16.237 8.651 12.097 1.00 87.88 80 HIS A C 1
ATOM 672 O O . HIS A 1 80 ? -16.782 8.943 13.162 1.00 87.88 80 HIS A O 1
ATOM 678 N N . LEU A 1 81 ? -16.475 7.503 11.457 1.00 91.25 81 LEU A N 1
ATOM 679 C CA . LEU A 1 81 ? -17.464 6.523 11.905 1.00 91.25 81 LEU A CA 1
ATOM 680 C C . LEU A 1 81 ? -16.931 5.551 12.962 1.00 91.25 81 LEU A C 1
ATOM 682 O O . LEU A 1 81 ? -17.720 5.009 13.734 1.00 91.25 81 LEU A O 1
ATOM 686 N N . ALA A 1 82 ? -15.618 5.316 13.011 1.00 92.50 82 ALA A N 1
ATOM 687 C CA . ALA A 1 82 ? -15.001 4.421 13.982 1.00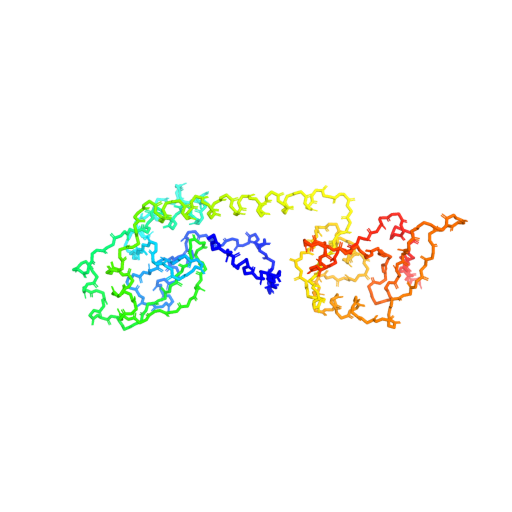 92.50 82 ALA A CA 1
ATOM 688 C C . ALA A 1 82 ? -15.072 5.019 15.395 1.00 92.50 82 ALA A C 1
ATOM 690 O O . ALA A 1 82 ? -14.300 5.907 15.759 1.00 92.50 82 ALA A O 1
ATOM 691 N N . LYS A 1 83 ? -15.989 4.501 16.215 1.00 90.75 83 LYS A N 1
ATOM 692 C CA . LYS A 1 83 ? -16.199 4.952 17.596 1.00 90.75 83 LYS A CA 1
ATOM 693 C C . LYS A 1 83 ? -15.684 3.918 18.585 1.00 90.75 83 LYS A C 1
ATOM 695 O O . LYS A 1 83 ? -15.759 2.714 18.346 1.00 90.75 83 LYS A O 1
ATOM 700 N N . LYS A 1 84 ? -15.168 4.380 19.723 1.00 88.31 84 LYS A N 1
ATOM 701 C CA . LYS A 1 84 ? -14.883 3.489 20.852 1.00 88.31 84 LYS A CA 1
ATOM 702 C C . LYS A 1 84 ? -16.207 3.021 21.446 1.00 88.31 84 LYS A C 1
ATOM 704 O O . LYS A 1 84 ? -17.088 3.844 21.674 1.00 88.31 84 LYS A O 1
ATOM 709 N N . MET A 1 85 ? -16.320 1.723 21.690 1.00 87.88 85 MET A N 1
ATOM 710 C CA . MET A 1 85 ? -17.477 1.111 22.338 1.00 87.88 85 MET A CA 1
ATOM 711 C C . MET A 1 85 ? -17.018 0.448 23.631 1.00 87.88 85 MET A C 1
ATOM 713 O O . MET A 1 85 ? -15.901 -0.074 23.701 1.00 87.88 85 MET A O 1
ATOM 717 N N . THR A 1 86 ? -17.863 0.501 24.654 1.00 87.44 86 THR A N 1
ATOM 718 C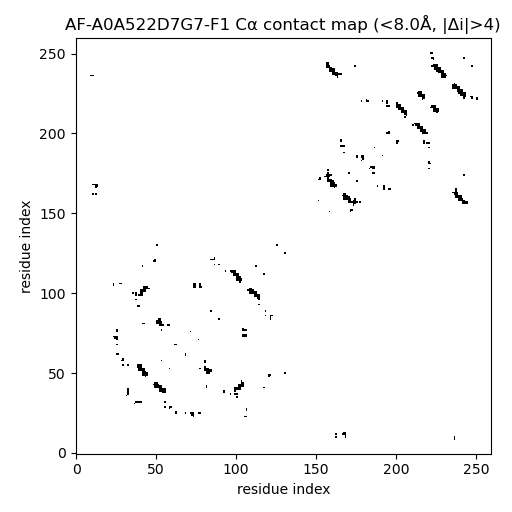 CA . THR A 1 86 ? -17.653 -0.255 25.890 1.00 87.44 86 THR A CA 1
ATOM 719 C C . THR A 1 86 ? -17.985 -1.732 25.671 1.00 87.44 86 THR A C 1
ATOM 721 O O . THR A 1 86 ? -18.535 -2.120 24.638 1.00 87.44 86 THR A O 1
ATOM 724 N N . LEU A 1 87 ? -17.646 -2.582 26.643 1.00 86.50 87 LEU A N 1
ATOM 725 C CA . LEU A 1 87 ? -18.044 -3.990 26.605 1.00 86.50 87 LEU A CA 1
ATOM 726 C C . LEU A 1 87 ? -19.561 -4.146 26.549 1.00 86.50 87 LEU A C 1
ATOM 728 O O . LEU A 1 87 ? -20.051 -4.925 25.738 1.00 86.50 87 LEU A O 1
ATOM 732 N N . ASP A 1 88 ? -20.286 -3.377 27.362 1.00 86.88 88 ASP A N 1
ATOM 733 C CA . ASP A 1 88 ? -21.746 -3.429 27.429 1.00 86.88 88 ASP A CA 1
ATOM 734 C C . ASP A 1 88 ? -22.378 -3.060 26.084 1.00 86.88 88 ASP A C 1
ATOM 736 O O . ASP A 1 88 ? -23.299 -3.737 25.626 1.00 86.88 88 ASP A O 1
ATOM 740 N N . ASP A 1 89 ? -21.813 -2.064 25.394 1.00 89.75 89 ASP A N 1
ATOM 741 C CA . ASP A 1 89 ? -22.235 -1.689 24.042 1.00 89.75 89 ASP A CA 1
ATOM 742 C C . ASP A 1 89 ? -22.004 -2.816 23.022 1.00 89.75 89 ASP A C 1
ATOM 744 O O . ASP A 1 89 ? -22.713 -2.907 22.018 1.00 89.75 89 ASP A O 1
ATOM 748 N N . LEU A 1 90 ? -21.001 -3.669 23.254 1.00 90.75 90 LEU A N 1
ATOM 749 C CA . LEU A 1 90 ? -20.631 -4.769 22.368 1.00 90.75 90 LEU A CA 1
ATOM 750 C C . LEU A 1 90 ? -21.427 -6.055 22.597 1.00 90.75 90 LEU A C 1
ATOM 752 O O . LEU A 1 90 ? -21.581 -6.837 21.651 1.00 90.75 90 LEU A O 1
ATOM 756 N N . LEU A 1 91 ? -21.931 -6.280 23.817 1.00 90.19 91 LEU A N 1
ATOM 757 C CA . LEU A 1 91 ? -22.655 -7.497 24.206 1.00 90.19 91 LEU A CA 1
ATOM 758 C C . LEU A 1 91 ? -23.764 -7.903 23.218 1.00 90.19 91 LEU A C 1
ATOM 760 O O . LEU A 1 91 ? -23.797 -9.083 22.847 1.00 90.19 91 LEU A O 1
ATOM 764 N N . PRO A 1 92 ? -24.618 -6.984 22.715 1.00 91.81 92 PRO A N 1
ATOM 765 C CA . PRO A 1 92 ? -25.668 -7.338 21.760 1.00 91.81 92 PRO A CA 1
ATOM 766 C C . PRO A 1 92 ? -25.126 -7.961 20.469 1.00 91.81 92 PRO A C 1
ATOM 768 O O . PRO A 1 92 ? -25.763 -8.835 19.883 1.00 91.81 92 PRO A O 1
ATOM 771 N N . TYR A 1 93 ? -23.935 -7.548 20.030 1.00 92.06 93 TYR A N 1
ATOM 772 C CA . TYR A 1 93 ? -23.340 -8.008 18.778 1.00 92.06 93 TYR A CA 1
ATOM 773 C C . TYR A 1 93 ? -22.581 -9.324 18.957 1.00 92.06 93 TYR A C 1
ATOM 775 O O . TYR A 1 93 ? -22.748 -10.244 18.157 1.00 92.06 93 TYR A O 1
ATOM 783 N N . VAL A 1 94 ? -21.781 -9.457 20.019 1.00 91.19 94 VAL A N 1
ATOM 784 C CA . VAL A 1 94 ? -20.987 -10.676 20.281 1.00 91.19 94 VAL A CA 1
ATOM 785 C C . VAL A 1 94 ? -21.832 -11.863 20.757 1.00 91.19 94 VAL A C 1
ATOM 787 O O . VAL A 1 94 ? -21.388 -13.013 20.679 1.00 91.19 94 VAL A O 1
ATOM 790 N N . ALA A 1 95 ? -23.055 -11.605 21.234 1.00 88.50 95 ALA A N 1
ATOM 791 C CA . ALA A 1 95 ? -24.033 -12.645 21.540 1.00 88.50 95 ALA A CA 1
ATOM 792 C C . ALA A 1 95 ? -24.517 -13.367 20.271 1.00 88.50 95 ALA A C 1
ATOM 794 O O . ALA A 1 95 ? -24.743 -14.578 20.297 1.00 88.50 95 ALA A O 1
ATOM 795 N N . VAL A 1 96 ? -24.641 -12.634 19.160 1.00 87.19 96 VAL A N 1
ATOM 796 C CA . VAL A 1 96 ? -25.194 -13.133 17.891 1.00 87.19 96 VAL A CA 1
ATOM 797 C C . VAL A 1 96 ? -24.088 -13.538 16.909 1.00 87.19 96 VAL A C 1
ATOM 799 O O . VAL A 1 96 ? -24.217 -14.542 16.208 1.00 87.19 96 VAL A O 1
ATOM 802 N N . CYS A 1 97 ? -22.973 -12.806 16.881 1.00 88.75 97 CYS A N 1
ATOM 803 C CA . CYS A 1 97 ? -21.871 -13.013 15.944 1.00 88.75 97 CYS A CA 1
ATOM 804 C C . CYS A 1 97 ? -20.650 -13.640 16.633 1.00 88.75 97 CYS A C 1
ATOM 806 O O . CYS A 1 97 ? -20.155 -13.149 17.647 1.00 88.75 97 CYS A O 1
ATOM 808 N N . ARG A 1 98 ? -20.132 -14.732 16.054 1.00 88.75 98 ARG A N 1
ATOM 809 C CA . ARG A 1 98 ? -18.920 -15.414 16.550 1.00 88.75 98 ARG A CA 1
ATOM 810 C C . ARG A 1 98 ? -17.629 -14.846 15.968 1.00 88.75 98 ARG A C 1
ATOM 812 O O . ARG A 1 98 ? -16.600 -14.902 16.640 1.00 88.75 98 ARG A O 1
ATOM 819 N N . GLU A 1 99 ? -17.705 -14.319 14.751 1.00 92.12 99 GLU A N 1
ATOM 820 C CA . GLU A 1 99 ? -16.591 -13.742 14.006 1.00 92.12 99 GLU A CA 1
ATOM 821 C C . GLU A 1 99 ? -16.988 -12.389 13.418 1.00 92.12 99 GLU A C 1
ATOM 823 O O . GLU A 1 99 ? -18.145 -12.172 13.053 1.00 92.12 99 GLU A O 1
ATOM 828 N N . PHE A 1 100 ? -16.000 -11.512 13.289 1.00 93.69 100 PHE A N 1
ATOM 829 C CA . PHE A 1 100 ? -16.127 -10.174 12.736 1.00 93.69 100 PHE A CA 1
ATOM 830 C C . PHE A 1 100 ? -15.037 -9.964 11.697 1.00 93.69 100 PHE A C 1
ATOM 832 O O . PHE A 1 100 ? -13.865 -10.232 11.955 1.00 93.69 100 PHE A O 1
ATOM 839 N N . VAL A 1 101 ? -15.412 -9.476 10.518 1.00 93.38 101 VAL A N 1
ATOM 840 C CA . VAL A 1 101 ? -14.433 -8.998 9.539 1.00 93.38 101 VAL A CA 1
ATOM 841 C C . VAL A 1 101 ? -13.801 -7.717 10.071 1.00 93.38 101 VAL A C 1
ATOM 843 O O . VAL A 1 101 ? -14.519 -6.833 10.535 1.00 93.38 101 VAL A O 1
ATOM 846 N N . VAL A 1 102 ? -12.474 -7.627 10.021 1.00 93.56 102 VAL A N 1
ATOM 847 C CA . VAL A 1 102 ? -11.739 -6.437 10.459 1.00 93.56 102 VAL A CA 1
ATOM 848 C C . VAL A 1 102 ? -11.193 -5.679 9.265 1.00 93.56 102 VAL A C 1
ATOM 850 O O . VAL A 1 102 ? -10.780 -6.283 8.270 1.00 93.56 102 VAL A O 1
ATOM 853 N N . VAL A 1 103 ? -11.204 -4.352 9.362 1.00 92.00 103 VAL A N 1
ATOM 854 C CA . VAL A 1 103 ? -10.756 -3.473 8.278 1.00 92.00 103 VAL A CA 1
ATOM 855 C C . VAL A 1 103 ? -9.713 -2.473 8.747 1.00 92.00 103 VAL A C 1
ATOM 857 O O . VAL A 1 103 ? -9.686 -2.080 9.913 1.00 92.00 103 VAL A O 1
ATOM 860 N N . SER A 1 104 ? -8.867 -2.024 7.827 1.00 87.56 104 SER A N 1
ATOM 861 C CA . SER A 1 104 ? -7.986 -0.883 8.059 1.00 87.56 104 SER A CA 1
ATOM 862 C C . SER A 1 104 ? -8.737 0.442 7.896 1.00 87.56 104 SER A C 1
ATOM 864 O O . SER A 1 104 ? -9.870 0.490 7.408 1.00 87.56 104 SER A O 1
ATOM 866 N N . ILE A 1 105 ? -8.079 1.557 8.234 1.00 83.62 105 ILE A N 1
ATOM 867 C CA . ILE A 1 105 ? -8.620 2.904 7.984 1.00 83.62 105 ILE A CA 1
ATOM 868 C C . ILE A 1 105 ? -8.918 3.171 6.497 1.00 83.62 105 ILE A C 1
ATOM 870 O O . ILE A 1 105 ? -9.664 4.090 6.187 1.00 83.62 105 ILE A O 1
ATOM 874 N N . PHE A 1 106 ? -8.374 2.371 5.576 1.00 84.06 106 PHE A N 1
ATOM 875 C CA . PHE A 1 106 ? -8.588 2.511 4.133 1.00 84.06 106 PHE A CA 1
ATOM 876 C C . PHE A 1 106 ? -9.725 1.635 3.591 1.00 84.06 106 PHE A C 1
ATOM 878 O O . PHE A 1 106 ? -9.932 1.584 2.382 1.00 84.06 106 PHE A O 1
ATOM 885 N N . GLY A 1 107 ? -10.462 0.928 4.457 1.00 83.12 107 GLY A N 1
ATOM 886 C CA . GLY A 1 107 ? -11.531 0.018 4.027 1.00 83.12 107 GLY A CA 1
ATOM 887 C C . GLY A 1 107 ? -11.028 -1.288 3.400 1.00 83.12 107 GLY A C 1
ATOM 888 O O . GLY A 1 107 ? -11.780 -2.012 2.734 1.00 83.12 107 GLY A O 1
ATOM 889 N N . GLU A 1 108 ? -9.749 -1.602 3.587 1.00 86.81 108 GLU A N 1
ATOM 890 C CA . GLU A 1 108 ? -9.161 -2.883 3.206 1.00 86.81 108 GLU A CA 1
ATOM 891 C C . GLU A 1 108 ? -9.481 -3.923 4.274 1.00 86.81 108 GLU A C 1
ATOM 893 O O . GLU A 1 108 ? -9.451 -3.619 5.463 1.00 86.81 108 GLU A O 1
ATOM 898 N N . VAL A 1 109 ? -9.820 -5.140 3.849 1.00 89.06 109 VAL A N 1
ATOM 899 C CA . VAL A 1 109 ? -10.092 -6.244 4.773 1.00 89.06 109 VAL A CA 1
ATOM 900 C C . VAL A 1 109 ? -8.755 -6.818 5.224 1.00 89.06 109 VAL A C 1
ATOM 902 O O . VAL A 1 109 ? -8.006 -7.340 4.407 1.00 89.06 109 VAL A O 1
ATOM 905 N N . GLU A 1 110 ? -8.482 -6.739 6.522 1.00 85.69 110 GLU A N 1
ATOM 906 C CA . GLU A 1 110 ? -7.217 -7.179 7.133 1.00 85.69 110 GLU A CA 1
ATOM 907 C C . GLU A 1 110 ? -7.319 -8.604 7.704 1.00 85.69 110 GLU A C 1
ATOM 909 O O . GLU A 1 110 ? -6.317 -9.231 8.038 1.00 85.69 110 GLU A O 1
ATOM 914 N N . GLY A 1 111 ? -8.537 -9.142 7.821 1.00 88.50 111 GLY A N 1
ATOM 915 C CA . GLY A 1 111 ? -8.773 -10.500 8.297 1.00 88.50 111 GLY A CA 1
ATOM 916 C C . GLY A 1 111 ? -10.100 -10.654 9.026 1.00 88.50 111 GLY A C 1
ATOM 917 O O . GLY A 1 111 ? -11.074 -9.946 8.754 1.00 88.50 111 GLY A O 1
ATOM 918 N N . ARG A 1 112 ? -10.138 -11.600 9.968 1.00 91.88 112 ARG A N 1
ATOM 919 C CA . ARG A 1 112 ? -11.286 -11.840 10.848 1.00 91.88 112 ARG A CA 1
ATOM 920 C C . ARG A 1 112 ? -10.828 -11.965 12.287 1.00 91.88 112 ARG A C 1
ATOM 922 O O . ARG A 1 112 ? -9.788 -12.564 12.539 1.00 91.88 112 ARG A O 1
ATOM 929 N N . TRP A 1 113 ? -11.631 -11.439 13.198 1.00 92.94 113 TRP A N 1
ATOM 930 C CA . TRP A 1 113 ? -11.477 -11.616 14.635 1.00 92.94 113 TRP A CA 1
ATOM 931 C C . TRP A 1 113 ? -12.627 -12.436 15.189 1.00 92.94 113 TRP A C 1
ATOM 933 O O . TRP A 1 113 ? -13.787 -12.251 14.822 1.00 92.94 113 TRP A O 1
ATOM 943 N N . THR A 1 114 ? -12.312 -13.315 16.123 1.00 91.62 114 THR A N 1
ATOM 944 C CA . THR A 1 114 ? -13.283 -13.966 16.991 1.00 91.62 114 THR A CA 1
ATOM 945 C C . THR A 1 114 ? -13.873 -12.960 17.978 1.00 91.62 114 THR A C 1
ATOM 947 O O . THR A 1 114 ? -13.277 -11.932 18.308 1.00 91.62 114 THR A O 1
ATOM 950 N N . ARG A 1 115 ? -15.045 -13.282 18.532 1.00 91.12 115 ARG A N 1
ATOM 951 C CA . ARG A 1 115 ? -15.648 -12.483 19.611 1.00 91.12 115 ARG A CA 1
ATOM 952 C C . ARG A 1 115 ? -14.725 -12.279 20.822 1.00 91.12 115 ARG A C 1
ATOM 954 O O . ARG A 1 115 ? -14.810 -11.241 21.460 1.00 91.12 115 ARG A O 1
ATOM 961 N N . LEU A 1 116 ? -13.852 -13.243 21.138 1.00 87.44 116 LEU A N 1
ATOM 962 C CA . LEU A 1 116 ? -12.923 -13.132 22.270 1.00 87.44 116 LEU A CA 1
ATOM 963 C C . LEU A 1 116 ? -11.817 -12.113 21.984 1.00 87.44 116 LEU A C 1
ATOM 965 O O . LEU A 1 116 ? -11.502 -11.304 22.850 1.00 87.44 116 LEU A O 1
ATOM 969 N N . GLU A 1 117 ? -11.275 -12.118 20.766 1.00 90.12 117 GLU A N 1
ATOM 970 C CA . GLU A 1 117 ? -10.267 -11.143 20.333 1.00 90.12 117 GLU A CA 1
ATOM 971 C C . GLU A 1 117 ? -10.830 -9.719 20.331 1.00 90.12 117 GLU A C 1
ATOM 973 O O . GLU A 1 117 ? -10.172 -8.804 20.821 1.00 90.12 117 GLU A O 1
ATOM 978 N N . LEU A 1 118 ? -12.073 -9.536 19.868 1.00 90.69 118 LEU A N 1
ATOM 979 C CA . LEU A 1 118 ? -12.740 -8.233 19.903 1.00 90.69 118 LEU A CA 1
ATOM 980 C C . LEU A 1 118 ? -12.922 -7.711 21.338 1.00 90.69 118 LEU A C 1
ATOM 982 O O . LEU A 1 118 ? -12.593 -6.559 21.614 1.00 90.69 118 LEU A O 1
ATOM 986 N N . LEU A 1 119 ? -13.409 -8.553 22.256 1.00 89.12 119 LEU A N 1
ATOM 987 C CA . LEU A 1 119 ? -13.605 -8.165 23.657 1.00 89.12 119 LEU A CA 1
ATOM 988 C C . LEU A 1 119 ? -12.270 -7.832 24.342 1.00 89.12 119 LEU A C 1
ATOM 990 O O . LEU A 1 119 ? -12.157 -6.789 24.985 1.00 89.12 119 LEU A O 1
ATOM 994 N N . ALA A 1 120 ? -11.238 -8.655 24.131 1.00 85.50 120 ALA A N 1
ATOM 995 C CA . ALA A 1 120 ? -9.901 -8.420 24.679 1.00 85.50 120 ALA A CA 1
ATOM 996 C C . ALA A 1 120 ? -9.273 -7.112 24.160 1.00 85.50 120 ALA A C 1
ATOM 998 O O . ALA A 1 120 ? -8.601 -6.387 24.903 1.00 85.50 120 ALA A O 1
ATOM 999 N N . ALA A 1 121 ? -9.506 -6.784 22.887 1.00 85.12 121 ALA A N 1
ATOM 1000 C CA . ALA A 1 121 ? -9.029 -5.546 22.286 1.00 85.12 121 ALA A CA 1
ATOM 1001 C C . ALA A 1 121 ? -9.769 -4.303 22.815 1.00 85.12 121 ALA A C 1
ATOM 1003 O O . ALA A 1 121 ? -9.160 -3.239 22.910 1.00 85.12 121 ALA A O 1
ATOM 1004 N N . CYS A 1 122 ? -11.045 -4.434 23.194 1.00 83.62 122 CYS A N 1
ATOM 1005 C CA . CYS A 1 122 ? -11.823 -3.368 23.833 1.00 83.62 122 CYS A CA 1
ATOM 1006 C C . CYS A 1 122 ? -11.427 -3.112 25.292 1.00 83.62 122 CYS A C 1
ATOM 1008 O O . CYS A 1 122 ? -11.428 -1.961 25.725 1.00 83.62 122 CYS A O 1
ATOM 1010 N N . GLU A 1 123 ? -11.076 -4.157 26.044 1.00 75.94 123 GLU A N 1
ATOM 1011 C CA . GLU A 1 123 ? -10.615 -4.024 27.432 1.00 75.94 123 GLU A CA 1
ATOM 1012 C C . GLU A 1 123 ? -9.201 -3.469 27.543 1.00 75.94 123 GLU A C 1
ATOM 1014 O O . GLU A 1 123 ? -8.873 -2.820 28.534 1.00 75.94 123 GLU A O 1
ATOM 1019 N N . SER A 1 124 ? -8.357 -3.718 26.540 1.00 65.50 124 SER A N 1
ATOM 1020 C CA . SER A 1 124 ? -6.967 -3.276 26.547 1.00 65.50 124 SER A CA 1
ATOM 1021 C C . SER A 1 124 ? -6.897 -1.744 26.509 1.00 65.50 124 SER A C 1
ATOM 1023 O O . SER A 1 124 ? -7.193 -1.142 25.472 1.00 65.50 124 SER A O 1
ATOM 1025 N N . PRO A 1 125 ? -6.455 -1.066 27.588 1.00 52.03 125 PRO A N 1
ATOM 1026 C CA . PRO A 1 125 ? -6.368 0.383 27.611 1.00 52.03 125 PRO A CA 1
ATOM 1027 C C . PRO A 1 125 ? -5.144 0.825 26.803 1.00 52.03 125 PRO A C 1
ATOM 1029 O O . PRO A 1 125 ? -4.095 1.171 27.348 1.00 52.03 125 PRO A O 1
ATOM 1032 N N . GLN A 1 126 ? -5.256 0.847 25.475 1.00 53.34 126 GLN A N 1
ATOM 1033 C CA . GLN A 1 126 ? -4.319 1.613 24.665 1.00 53.34 126 GLN A CA 1
ATOM 1034 C C . GLN A 1 126 ? -4.594 3.095 24.946 1.00 53.34 126 GLN A C 1
ATOM 1036 O O . GLN A 1 126 ? -5.615 3.653 24.537 1.00 53.34 126 GLN A O 1
ATOM 1041 N N . LYS A 1 127 ? -3.711 3.720 25.741 1.00 42.81 127 LYS A N 1
ATOM 1042 C CA . LYS A 1 127 ? -3.796 5.133 26.148 1.00 42.81 127 LYS A CA 1
ATOM 1043 C C . LYS A 1 127 ? -4.148 5.993 24.928 1.00 42.81 127 LYS A C 1
ATOM 1045 O O . LYS A 1 127 ? -3.416 5.977 23.946 1.00 42.81 127 LYS A O 1
ATOM 1050 N N . ALA A 1 128 ? -5.229 6.772 25.001 1.00 46.69 128 ALA A N 1
ATOM 1051 C CA . ALA A 1 128 ? -5.728 7.587 23.884 1.00 46.69 128 ALA A CA 1
ATOM 1052 C C . ALA A 1 128 ? -4.651 8.492 23.247 1.00 46.69 128 ALA A C 1
ATOM 1054 O O . ALA A 1 128 ? -4.590 8.594 22.030 1.00 46.69 128 ALA A O 1
ATOM 1055 N N . ARG A 1 129 ? -3.718 9.029 24.050 1.00 40.84 129 ARG A N 1
ATOM 1056 C CA . ARG A 1 129 ? -2.558 9.801 23.563 1.00 40.84 129 ARG A CA 1
ATOM 1057 C C . ARG A 1 129 ? -1.543 8.988 22.755 1.00 40.84 129 ARG A C 1
ATOM 1059 O O . ARG A 1 129 ? -0.796 9.570 21.982 1.00 40.84 129 ARG A O 1
ATOM 1066 N N . VAL A 1 130 ? -1.451 7.679 22.974 1.00 47.84 130 VAL A N 1
ATOM 1067 C CA . VAL A 1 130 ? -0.584 6.781 22.194 1.00 47.84 130 VAL A CA 1
ATOM 1068 C C . VAL A 1 130 ? -1.258 6.468 20.867 1.00 47.84 130 VAL A C 1
ATOM 1070 O O . VAL A 1 130 ? -0.600 6.554 19.847 1.00 47.84 130 VAL A O 1
ATOM 1073 N N . VAL A 1 131 ? -2.574 6.237 20.863 1.00 50.12 131 VAL A N 1
ATOM 1074 C CA . VAL A 1 131 ? -3.349 6.009 19.634 1.00 50.12 131 VAL A CA 1
ATOM 1075 C C . VAL A 1 131 ? -3.389 7.260 18.749 1.00 50.12 131 VAL A C 1
ATOM 1077 O O . VAL A 1 131 ? -3.156 7.146 17.557 1.00 50.12 131 VAL A O 1
ATOM 1080 N N . GLU A 1 132 ? -3.604 8.457 19.304 1.00 49.25 132 GLU A N 1
ATOM 1081 C CA . GLU A 1 132 ? -3.564 9.714 18.534 1.00 49.25 132 GLU A CA 1
ATOM 1082 C C . GLU A 1 132 ? -2.165 10.018 17.990 1.00 49.25 132 GLU A C 1
ATOM 1084 O O . GLU A 1 132 ? -2.036 10.288 16.801 1.00 49.25 132 GLU A O 1
ATOM 1089 N N . ASN A 1 133 ? -1.113 9.890 18.811 1.00 52.34 133 ASN A N 1
ATOM 1090 C CA . ASN A 1 133 ? 0.267 10.038 18.336 1.00 52.34 133 ASN A CA 1
ATOM 1091 C C . ASN A 1 133 ? 0.644 8.966 17.310 1.00 52.34 133 ASN A C 1
ATOM 1093 O O . ASN A 1 133 ? 1.429 9.239 16.411 1.00 52.34 133 ASN A O 1
ATOM 1097 N N . ASP A 1 134 ? 0.134 7.743 17.444 1.00 53.84 134 ASP A N 1
ATOM 1098 C CA . ASP A 1 134 ? 0.393 6.671 16.488 1.00 53.84 134 ASP A CA 1
ATOM 1099 C C . ASP A 1 134 ? -0.377 6.909 15.186 1.00 53.84 134 ASP A C 1
ATOM 1101 O O . ASP A 1 134 ? 0.185 6.675 14.123 1.00 53.84 134 ASP A O 1
ATOM 1105 N N . ILE A 1 135 ? -1.604 7.443 15.239 1.00 54.72 135 ILE A 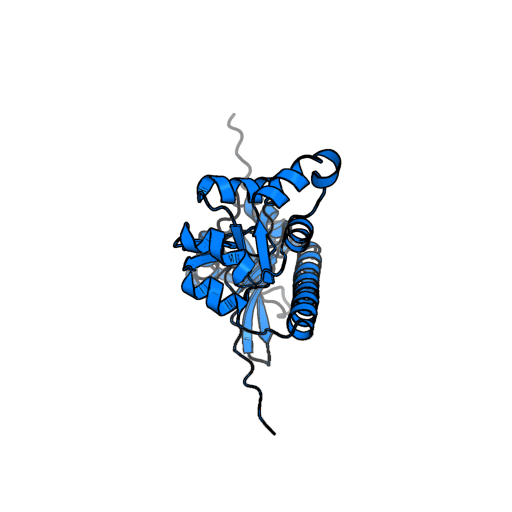N 1
ATOM 1106 C CA . ILE A 1 135 ? -2.368 7.891 14.064 1.00 54.72 135 ILE A CA 1
ATOM 1107 C C . ILE A 1 135 ? -1.670 9.075 13.390 1.00 54.72 135 ILE A C 1
ATOM 1109 O O . ILE A 1 135 ? -1.602 9.124 12.165 1.00 54.72 135 ILE A O 1
ATOM 1113 N N . GLU A 1 136 ? -1.147 10.030 14.154 1.00 61.97 136 GLU A N 1
ATOM 1114 C CA . GLU A 1 136 ? -0.456 11.209 13.631 1.00 61.97 136 GLU A CA 1
ATOM 1115 C C . GLU A 1 136 ? 0.893 10.830 13.019 1.00 61.97 136 GLU A C 1
ATOM 1117 O O . GLU A 1 136 ? 1.142 11.143 11.860 1.00 61.97 136 GLU A O 1
ATOM 1122 N N . LYS A 1 137 ? 1.692 10.004 13.703 1.00 63.12 137 LYS A N 1
ATOM 1123 C CA . LYS A 1 137 ? 2.903 9.399 13.128 1.00 63.12 137 LYS A CA 1
ATOM 1124 C C . LYS A 1 137 ? 2.595 8.522 11.926 1.00 63.12 137 LYS A C 1
ATOM 1126 O O . LYS A 1 137 ? 3.389 8.468 10.995 1.00 63.12 137 LYS A O 1
ATOM 1131 N N . GLN A 1 138 ? 1.469 7.815 11.922 1.00 57.69 138 GLN A N 1
ATOM 1132 C CA . GLN A 1 138 ? 1.035 7.037 10.768 1.00 57.69 138 GLN A CA 1
ATOM 1133 C C . GLN A 1 138 ? 0.689 7.956 9.597 1.00 57.69 138 GLN A C 1
ATOM 1135 O O . GLN A 1 138 ? 1.113 7.671 8.482 1.00 57.69 138 GLN A O 1
ATOM 1140 N N . LYS A 1 139 ? -0.017 9.065 9.841 1.00 61.88 139 LYS A N 1
ATOM 1141 C CA . LYS A 1 139 ? -0.284 10.091 8.829 1.00 61.88 139 LYS A CA 1
ATOM 1142 C C . LYS A 1 139 ? 1.010 10.711 8.321 1.00 61.88 139 LYS A C 1
ATOM 1144 O O . LYS A 1 139 ? 1.150 10.827 7.116 1.00 61.88 139 LYS A O 1
ATOM 1149 N N . GLU A 1 140 ? 1.964 11.042 9.184 1.00 65.69 140 GLU A N 1
ATOM 1150 C CA . GLU A 1 140 ? 3.271 11.586 8.793 1.00 65.69 140 GLU A CA 1
ATOM 1151 C C . GLU A 1 140 ? 4.096 10.586 7.978 1.00 65.69 140 GLU A C 1
ATOM 1153 O O . GLU A 1 140 ? 4.616 10.939 6.923 1.00 65.69 140 GLU A O 1
ATOM 1158 N N . LEU A 1 141 ? 4.183 9.326 8.420 1.00 65.94 141 LEU A N 1
ATOM 1159 C CA . LEU A 1 141 ? 4.869 8.259 7.687 1.00 65.94 141 LEU A CA 1
ATOM 1160 C C . LEU A 1 141 ? 4.227 8.036 6.321 1.00 65.94 141 LEU A C 1
ATOM 1162 O O . LEU A 1 141 ? 4.938 7.926 5.330 1.00 65.94 141 LEU A O 1
ATOM 1166 N N . GLN A 1 142 ? 2.898 8.031 6.253 1.00 60.09 142 GLN A N 1
ATOM 1167 C CA . GLN A 1 142 ? 2.177 7.916 4.991 1.00 60.09 142 GLN A CA 1
ATOM 1168 C C . GLN A 1 142 ? 2.360 9.158 4.128 1.00 60.09 142 GLN A C 1
ATOM 1170 O O . GLN A 1 142 ? 2.622 9.024 2.946 1.00 60.09 142 GLN A O 1
ATOM 1175 N N . MET A 1 143 ? 2.286 10.366 4.683 1.00 58.59 143 MET A N 1
ATOM 1176 C CA . MET A 1 143 ? 2.558 11.604 3.952 1.00 58.59 143 MET A CA 1
ATOM 1177 C C . MET A 1 143 ? 3.979 11.608 3.392 1.00 58.59 143 MET A C 1
ATOM 1179 O O . MET A 1 143 ? 4.180 12.029 2.261 1.00 58.59 143 MET A O 1
ATOM 1183 N N . MET A 1 144 ? 4.951 11.099 4.144 1.00 60.94 144 MET A N 1
ATOM 1184 C CA . MET A 1 144 ? 6.330 10.958 3.697 1.00 60.94 144 MET A CA 1
ATOM 1185 C C . MET A 1 144 ? 6.475 9.887 2.612 1.00 60.94 144 MET A C 1
ATOM 1187 O O . MET A 1 144 ? 7.098 10.165 1.594 1.00 60.94 144 MET A O 1
ATOM 1191 N N . GLU A 1 145 ? 5.860 8.710 2.773 1.00 60.66 145 GLU A N 1
ATOM 1192 C CA . GLU A 1 145 ? 5.765 7.692 1.715 1.00 60.66 145 GLU A CA 1
ATOM 1193 C C . GLU A 1 145 ? 5.156 8.305 0.443 1.00 60.66 145 GLU A C 1
ATOM 1195 O O . GLU A 1 145 ? 5.718 8.182 -0.641 1.00 60.66 145 GLU A O 1
ATOM 1200 N N . TRP A 1 146 ? 4.065 9.059 0.582 1.00 57.44 146 TRP A N 1
ATOM 1201 C CA . TRP A 1 146 ? 3.392 9.775 -0.500 1.00 57.44 146 TRP A CA 1
ATOM 1202 C C . TRP A 1 146 ? 4.276 10.836 -1.156 1.00 57.44 146 TRP A C 1
ATOM 1204 O O . TRP A 1 146 ? 4.313 10.915 -2.381 1.00 57.44 146 TRP A O 1
ATOM 1214 N N . MET A 1 147 ? 5.001 11.642 -0.378 1.00 61.03 147 MET A N 1
ATOM 1215 C CA . MET A 1 147 ? 5.955 12.614 -0.915 1.00 61.03 147 MET A CA 1
ATOM 1216 C C . MET A 1 147 ? 7.072 11.917 -1.685 1.00 61.03 147 MET A C 1
ATOM 1218 O O . MET A 1 147 ? 7.431 12.382 -2.760 1.00 61.03 147 MET A O 1
ATOM 1222 N N . ILE A 1 148 ? 7.596 10.800 -1.174 1.00 69.19 148 ILE A N 1
ATOM 1223 C CA . ILE A 1 148 ? 8.615 10.006 -1.866 1.00 69.19 148 ILE A CA 1
ATOM 1224 C C . ILE A 1 148 ? 8.058 9.505 -3.200 1.00 69.19 148 ILE A C 1
ATOM 1226 O O . ILE A 1 148 ? 8.706 9.702 -4.221 1.00 69.19 148 ILE A O 1
ATOM 1230 N N . TYR A 1 149 ? 6.844 8.951 -3.229 1.00 63.16 149 TYR A N 1
ATOM 1231 C CA . TYR A 1 149 ? 6.213 8.534 -4.484 1.00 63.16 149 TYR A CA 1
ATOM 1232 C C . TYR A 1 149 ? 6.015 9.697 -5.457 1.00 63.16 149 TYR A C 1
ATOM 1234 O O . TYR A 1 149 ? 6.367 9.568 -6.623 1.00 63.16 149 TYR A O 1
ATOM 1242 N N . MET A 1 150 ? 5.532 10.851 -4.987 1.00 65.94 150 MET A N 1
ATOM 1243 C CA . MET A 1 150 ? 5.394 12.048 -5.824 1.00 65.94 150 MET A CA 1
ATOM 1244 C C . MET A 1 150 ? 6.739 12.491 -6.396 1.00 65.94 150 MET A C 1
ATOM 1246 O O . MET A 1 150 ? 6.826 12.799 -7.580 1.00 65.94 150 MET A O 1
ATOM 1250 N N . ILE A 1 151 ? 7.795 12.489 -5.583 1.00 73.88 151 ILE A N 1
ATOM 1251 C CA . ILE A 1 151 ? 9.145 12.815 -6.043 1.00 73.88 151 ILE A CA 1
ATOM 1252 C C . ILE A 1 151 ? 9.584 11.821 -7.119 1.00 73.88 151 ILE A C 1
ATOM 1254 O O . ILE A 1 151 ? 10.027 12.252 -8.179 1.00 73.88 151 ILE A O 1
ATOM 1258 N N . LEU A 1 152 ? 9.435 10.515 -6.873 1.00 74.00 152 LEU A N 1
ATOM 1259 C CA . LEU A 1 152 ? 9.856 9.453 -7.792 1.00 74.00 152 LEU A CA 1
ATOM 1260 C C . LEU A 1 152 ? 9.060 9.444 -9.108 1.00 74.00 152 LEU A C 1
ATOM 1262 O O . LEU A 1 152 ? 9.629 9.165 -10.162 1.00 74.00 152 LEU A O 1
ATOM 1266 N N . GLU A 1 153 ? 7.779 9.802 -9.065 1.00 71.81 153 GLU A N 1
ATOM 1267 C CA . GLU A 1 153 ? 6.923 9.953 -10.244 1.00 71.81 153 GLU A CA 1
ATOM 1268 C C . GLU A 1 153 ? 7.349 11.146 -11.110 1.00 71.81 153 GLU A C 1
ATOM 1270 O O . GLU A 1 153 ? 7.370 11.065 -12.335 1.00 71.81 153 GLU A O 1
ATOM 1275 N N . HIS A 1 154 ? 7.779 12.240 -10.477 1.00 75.00 154 HIS A N 1
ATOM 1276 C CA . HIS A 1 154 ? 8.260 13.434 -11.175 1.00 75.00 154 HIS A CA 1
ATOM 1277 C C . HIS A 1 154 ? 9.736 13.342 -11.584 1.00 75.00 154 HIS A C 1
ATOM 1279 O O . HIS A 1 154 ? 10.258 14.274 -12.204 1.00 75.00 154 HIS A O 1
ATOM 1285 N N . VAL A 1 155 ? 10.429 12.238 -11.275 1.00 81.94 155 VAL A N 1
ATOM 1286 C CA . VAL A 1 155 ? 11.751 11.980 -11.851 1.00 81.94 155 VAL A CA 1
ATOM 1287 C C . VAL A 1 155 ? 11.564 11.810 -13.361 1.00 81.94 155 VAL A C 1
ATOM 1289 O O . VAL A 1 155 ? 10.903 10.862 -13.778 1.00 81.94 155 VAL A O 1
ATOM 1292 N N . PRO A 1 156 ? 12.174 12.659 -14.210 1.00 79.25 156 PRO A N 1
ATOM 1293 C CA . PRO A 1 156 ? 11.910 12.702 -15.653 1.00 79.25 156 PRO A CA 1
ATOM 1294 C C . PRO A 1 156 ? 12.601 11.560 -16.426 1.00 79.25 156 PRO A C 1
ATOM 1296 O O . PRO A 1 156 ? 13.101 11.743 -17.540 1.00 79.25 156 PRO A O 1
ATOM 1299 N N . ARG A 1 157 ? 12.731 10.386 -15.804 1.00 83.19 157 ARG A N 1
ATOM 1300 C CA . ARG A 1 157 ? 13.431 9.207 -16.317 1.00 83.19 157 ARG A CA 1
ATOM 1301 C C . ARG A 1 157 ? 12.654 7.956 -15.935 1.00 83.19 157 ARG A C 1
ATOM 1303 O O . ARG A 1 157 ? 12.137 7.879 -14.828 1.00 83.19 157 ARG A O 1
ATOM 1310 N N . ALA A 1 158 ? 12.649 6.967 -16.823 1.00 91.19 158 ALA A N 1
ATOM 1311 C CA . ALA A 1 158 ? 12.089 5.652 -16.543 1.00 91.19 158 ALA A CA 1
ATOM 1312 C C . ALA A 1 158 ? 12.850 4.988 -15.386 1.00 91.19 158 ALA A C 1
ATOM 1314 O O . ALA A 1 158 ? 14.066 4.783 -15.472 1.00 91.19 158 ALA A O 1
ATOM 1315 N N . LEU A 1 159 ? 12.125 4.686 -14.311 1.00 91.44 159 LEU A N 1
ATOM 1316 C CA . LEU A 1 159 ? 12.663 4.175 -13.059 1.00 91.44 159 LEU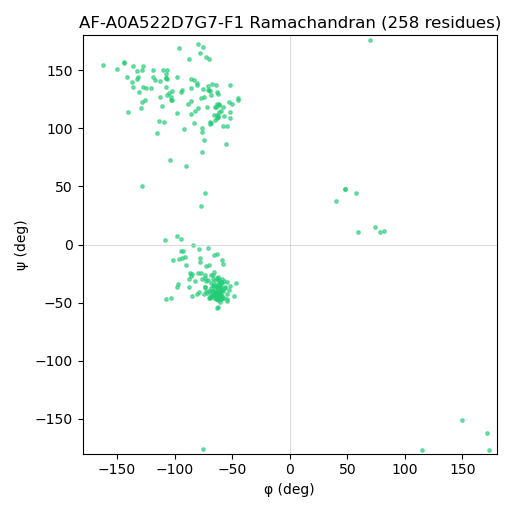 A CA 1
ATOM 1317 C C . LEU A 1 159 ? 11.940 2.898 -12.644 1.00 91.44 159 LEU A C 1
ATOM 1319 O O . LEU A 1 159 ? 10.712 2.840 -12.649 1.00 91.44 159 LEU A O 1
ATOM 1323 N N . TYR A 1 160 ? 12.716 1.907 -12.218 1.00 92.50 160 TYR A N 1
ATOM 1324 C CA . TYR A 1 160 ? 12.216 0.671 -11.631 1.00 92.50 160 TYR A CA 1
ATOM 1325 C C . TYR A 1 160 ? 13.046 0.323 -10.395 1.00 92.50 160 TYR A C 1
ATOM 1327 O O . TYR A 1 160 ? 14.267 0.423 -10.418 1.00 92.50 160 TYR A O 1
ATOM 1335 N N . ALA A 1 161 ? 12.418 -0.067 -9.296 1.00 91.00 161 ALA A N 1
ATOM 1336 C CA . ALA A 1 161 ? 13.075 -0.347 -8.027 1.00 91.00 161 ALA A CA 1
ATOM 1337 C C . ALA A 1 161 ? 12.822 -1.794 -7.610 1.00 91.00 161 ALA A C 1
ATOM 1339 O O . ALA A 1 161 ? 11.686 -2.268 -7.654 1.00 91.00 161 ALA A O 1
ATOM 1340 N N . VAL A 1 162 ? 13.876 -2.475 -7.161 1.00 91.00 162 VAL A N 1
ATOM 1341 C CA . VAL A 1 162 ? 13.803 -3.843 -6.633 1.00 91.00 162 VAL A CA 1
ATOM 1342 C C . VAL A 1 162 ? 14.463 -3.957 -5.264 1.00 91.00 162 VAL A C 1
ATOM 1344 O O . VAL A 1 162 ? 15.420 -3.238 -4.967 1.00 91.00 162 VAL A O 1
ATOM 1347 N N . ASN A 1 163 ? 13.981 -4.873 -4.424 1.00 89.06 163 ASN A N 1
ATOM 1348 C CA . ASN A 1 163 ? 14.619 -5.207 -3.150 1.00 89.06 163 ASN A CA 1
ATOM 1349 C C . ASN A 1 163 ? 15.882 -6.067 -3.369 1.00 89.06 163 ASN A C 1
ATOM 1351 O O . ASN A 1 163 ? 16.305 -6.318 -4.503 1.00 89.06 163 ASN A O 1
ATOM 1355 N N . LYS A 1 164 ? 16.530 -6.516 -2.284 1.00 88.00 164 LYS A N 1
ATOM 1356 C CA . LYS A 1 164 ? 17.727 -7.375 -2.388 1.00 88.00 164 LYS A CA 1
ATOM 1357 C C . LYS A 1 164 ? 17.445 -8.708 -3.086 1.00 88.00 164 LYS A C 1
ATOM 1359 O O . LYS A 1 164 ? 18.341 -9.258 -3.717 1.00 88.00 164 LYS A O 1
ATOM 1364 N N . GLN A 1 165 ? 16.225 -9.216 -2.949 1.00 87.62 165 GLN A N 1
ATOM 1365 C CA . GLN A 1 165 ? 15.739 -10.463 -3.527 1.00 87.62 165 GLN A CA 1
ATOM 1366 C C . GLN A 1 165 ? 15.367 -10.307 -5.012 1.00 87.62 165 GLN A C 1
ATOM 1368 O O . GLN A 1 165 ? 15.028 -11.291 -5.663 1.00 87.62 165 GLN A O 1
ATOM 1373 N N . GLY A 1 166 ? 15.455 -9.090 -5.563 1.00 86.56 166 GLY A N 1
ATOM 1374 C CA . GLY A 1 166 ? 15.100 -8.795 -6.949 1.00 86.56 166 GLY A CA 1
ATOM 1375 C C . GLY A 1 166 ? 13.601 -8.600 -7.174 1.00 86.56 166 GLY A C 1
ATOM 1376 O O . GLY A 1 166 ? 13.182 -8.559 -8.326 1.00 86.56 166 GLY A O 1
ATOM 1377 N N . LYS A 1 167 ? 12.812 -8.471 -6.102 1.00 90.06 167 LYS A N 1
ATOM 1378 C CA . LYS A 1 167 ? 11.363 -8.261 -6.152 1.00 90.06 167 LYS A CA 1
ATOM 1379 C C . LYS A 1 167 ? 10.999 -6.800 -6.294 1.00 90.06 167 LYS A C 1
ATOM 1381 O O . LYS A 1 167 ? 11.666 -5.941 -5.713 1.00 90.06 167 LYS A O 1
ATOM 1386 N N . THR A 1 168 ? 9.957 -6.522 -7.068 1.00 87.06 168 THR A N 1
ATOM 1387 C CA . THR A 1 168 ? 9.518 -5.161 -7.382 1.00 87.06 168 THR A CA 1
ATOM 1388 C C . THR A 1 168 ? 9.080 -4.409 -6.129 1.00 87.06 168 THR A C 1
ATOM 1390 O O . THR A 1 168 ? 8.251 -4.882 -5.358 1.00 87.06 168 THR A O 1
ATOM 1393 N N . ILE A 1 169 ? 9.620 -3.203 -5.954 1.00 85.44 169 ILE A N 1
ATOM 1394 C CA . ILE A 1 169 ? 9.196 -2.248 -4.922 1.00 85.44 169 ILE A CA 1
ATOM 1395 C C . ILE A 1 169 ? 8.330 -1.154 -5.548 1.00 85.44 169 ILE A C 1
ATOM 1397 O O . ILE A 1 169 ? 7.302 -0.784 -4.993 1.00 85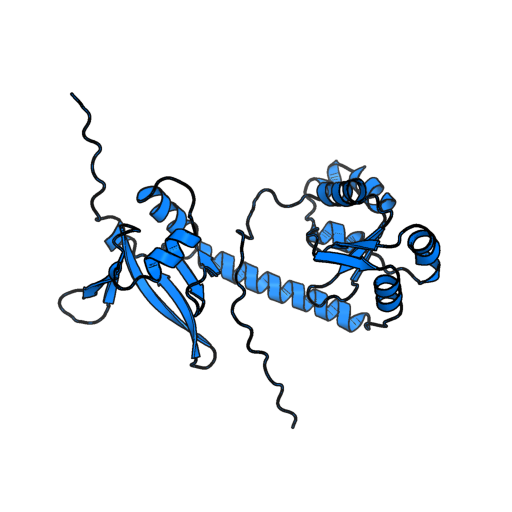.44 169 ILE A O 1
ATOM 1401 N N . PHE A 1 170 ? 8.773 -0.604 -6.681 1.00 86.06 170 PHE A N 1
ATOM 1402 C CA . PHE A 1 170 ? 8.158 0.557 -7.322 1.00 86.06 170 PHE A CA 1
ATOM 1403 C C . PHE A 1 170 ? 8.603 0.666 -8.784 1.00 86.06 170 PHE A C 1
ATOM 1405 O O . PHE A 1 170 ? 9.701 0.235 -9.131 1.00 86.06 170 PHE A O 1
ATOM 1412 N N . TYR A 1 171 ? 7.792 1.302 -9.621 1.00 88.44 171 TYR A N 1
ATOM 1413 C CA . TYR A 1 171 ? 8.195 1.846 -10.913 1.00 88.44 171 TYR A CA 1
ATOM 1414 C C . TYR A 1 171 ? 7.334 3.067 -11.236 1.00 88.44 171 TYR A C 1
ATOM 1416 O O . TYR A 1 171 ? 6.203 3.148 -10.766 1.00 88.44 171 TYR A O 1
ATOM 1424 N N . ASN A 1 172 ? 7.877 4.022 -11.992 1.00 85.62 172 ASN A N 1
ATOM 1425 C CA . ASN A 1 172 ? 7.148 5.243 -12.353 1.00 85.62 172 ASN A CA 1
ATOM 1426 C C . ASN A 1 172 ? 6.486 5.140 -13.731 1.00 85.62 172 ASN A C 1
ATOM 1428 O O . ASN A 1 172 ? 6.811 4.248 -14.523 1.00 85.62 172 ASN A O 1
ATOM 1432 N N . HIS A 1 173 ? 5.615 6.097 -14.051 1.00 83.56 173 HIS A N 1
ATOM 1433 C CA . HIS A 1 173 ? 4.912 6.124 -15.334 1.00 83.56 173 HIS A CA 1
ATOM 1434 C C . HIS A 1 173 ? 5.849 6.112 -16.554 1.00 83.56 173 HIS A C 1
ATOM 1436 O O . HIS A 1 173 ? 5.594 5.422 -17.538 1.00 83.56 173 HIS A O 1
ATOM 1442 N N . TYR A 1 174 ? 7.003 6.783 -16.487 1.00 87.88 174 TYR A N 1
ATOM 1443 C CA . TYR A 1 174 ? 7.981 6.755 -17.582 1.00 87.88 174 TYR A CA 1
ATOM 1444 C C . TYR A 1 174 ? 8.515 5.345 -17.877 1.00 87.88 174 TYR A C 1
ATOM 1446 O O . TYR A 1 174 ? 8.852 5.035 -19.023 1.00 87.88 174 TYR A O 1
ATOM 1454 N N . PHE A 1 175 ? 8.617 4.479 -16.863 1.00 90.81 175 PHE A N 1
ATOM 1455 C CA . PHE A 1 175 ? 8.957 3.076 -17.081 1.00 90.81 175 PHE A CA 1
ATOM 1456 C C . PHE A 1 175 ? 7.813 2.320 -17.758 1.00 90.81 175 PHE A C 1
ATOM 1458 O O . PHE A 1 175 ? 8.081 1.528 -18.660 1.00 90.81 175 PHE A O 1
ATOM 1465 N N . GLU A 1 176 ? 6.560 2.582 -17.380 1.00 88.62 176 GLU A N 1
ATOM 1466 C CA . GLU A 1 176 ? 5.385 1.997 -18.039 1.00 88.62 176 GLU A CA 1
ATOM 1467 C C . GLU A 1 176 ? 5.336 2.365 -19.523 1.00 88.62 176 GLU A C 1
ATOM 1469 O O . GLU A 1 176 ? 5.183 1.485 -20.368 1.00 88.62 176 GLU A O 1
ATOM 1474 N N . GLU A 1 177 ? 5.540 3.642 -19.859 1.00 86.81 177 GLU A N 1
ATOM 1475 C CA . GLU A 1 177 ? 5.592 4.113 -21.246 1.00 86.81 177 GLU A CA 1
ATOM 1476 C C . GLU A 1 177 ? 6.705 3.410 -22.034 1.00 86.81 177 GLU A C 1
ATOM 1478 O O . GLU A 1 177 ? 6.492 2.927 -23.153 1.00 86.81 177 GLU A O 1
ATOM 1483 N N . LEU A 1 178 ? 7.901 3.318 -21.441 1.00 89.19 178 LEU A N 1
ATOM 1484 C CA . LEU A 1 178 ? 9.036 2.642 -22.059 1.00 89.19 178 LEU A CA 1
ATOM 1485 C C . LEU A 1 178 ? 8.756 1.145 -22.251 1.00 89.19 178 LEU A C 1
ATOM 1487 O O . LEU A 1 178 ? 9.079 0.590 -23.306 1.00 89.19 178 LEU A O 1
ATOM 1491 N N . TYR A 1 179 ? 8.141 0.496 -21.263 1.00 89.12 179 TYR A N 1
ATOM 1492 C CA . TYR A 1 179 ? 7.733 -0.901 -21.335 1.00 89.12 179 TYR A CA 1
ATOM 1493 C C . TYR A 1 179 ? 6.711 -1.116 -22.438 1.00 89.12 179 TYR A C 1
ATOM 1495 O O . TYR A 1 179 ? 6.988 -1.897 -23.345 1.00 89.12 179 TYR A O 1
ATOM 1503 N N . ALA A 1 180 ? 5.616 -0.357 -22.440 1.00 85.62 180 ALA A N 1
ATOM 1504 C CA . ALA A 1 180 ? 4.557 -0.424 -23.442 1.00 85.62 180 ALA A CA 1
ATOM 1505 C C . ALA A 1 180 ? 5.089 -0.222 -24.873 1.00 85.62 180 ALA A C 1
ATOM 1507 O O . ALA A 1 180 ? 4.661 -0.902 -25.814 1.00 85.62 180 ALA A O 1
ATOM 1508 N N . ALA A 1 181 ? 6.071 0.671 -25.051 1.00 85.81 181 ALA A N 1
ATOM 1509 C CA . ALA A 1 181 ? 6.718 0.916 -26.339 1.00 85.81 181 ALA A CA 1
ATOM 1510 C C . ALA A 1 181 ? 7.548 -0.280 -26.848 1.00 85.81 181 ALA A C 1
ATOM 1512 O O . ALA A 1 181 ? 7.705 -0.461 -28.061 1.00 85.81 181 ALA A O 1
ATOM 1513 N N . ARG A 1 182 ? 8.102 -1.101 -25.947 1.00 84.56 182 ARG A N 1
ATOM 1514 C CA . ARG A 1 182 ? 8.950 -2.262 -26.283 1.00 84.56 182 ARG A CA 1
ATOM 1515 C C . ARG A 1 182 ? 8.178 -3.577 -26.289 1.00 84.56 182 ARG A C 1
ATOM 1517 O O . ARG A 1 182 ? 8.470 -4.461 -27.103 1.00 84.56 182 ARG A O 1
ATOM 1524 N N . LYS A 1 183 ? 7.190 -3.687 -25.412 1.00 80.69 183 LYS A N 1
ATOM 1525 C CA . LYS A 1 183 ? 6.350 -4.848 -25.166 1.00 80.69 183 LYS A CA 1
ATOM 1526 C C . LYS A 1 183 ? 4.929 -4.341 -24.930 1.00 80.69 183 LYS A C 1
ATOM 1528 O O . LYS A 1 183 ? 4.670 -3.623 -23.981 1.00 80.69 183 LYS A O 1
ATOM 1533 N N . SER A 1 184 ? 4.013 -4.676 -25.834 1.00 74.38 184 SER A N 1
ATOM 1534 C CA . SER A 1 184 ? 2.623 -4.223 -25.733 1.00 74.38 184 SER A CA 1
ATOM 1535 C C . SER A 1 184 ? 1.944 -4.789 -24.485 1.00 74.38 184 SER A C 1
ATOM 1537 O O . SER A 1 184 ? 2.070 -5.985 -24.224 1.00 74.38 184 SER A O 1
ATOM 1539 N N . GLY A 1 185 ? 1.184 -3.948 -23.783 1.00 78.06 185 GLY A N 1
ATOM 1540 C CA . GLY A 1 185 ? 0.430 -4.316 -22.584 1.00 78.06 185 GLY A CA 1
ATOM 1541 C C . GLY A 1 185 ? 0.930 -3.609 -21.327 1.00 78.06 185 GLY A C 1
ATOM 1542 O O . GLY A 1 185 ? 1.817 -2.759 -21.390 1.00 78.06 185 GLY A O 1
ATOM 1543 N N . GLU A 1 186 ? 0.325 -3.967 -20.200 1.00 84.38 186 GLU A N 1
ATOM 1544 C CA . GLU A 1 186 ? 0.709 -3.488 -18.871 1.00 84.38 186 GLU A CA 1
ATOM 1545 C C . GLU A 1 186 ? 2.028 -4.122 -18.403 1.00 84.38 186 GLU A C 1
ATOM 1547 O O . GLU A 1 186 ? 2.479 -5.148 -18.930 1.00 84.38 186 GLU A O 1
ATOM 1552 N N . VAL A 1 187 ? 2.665 -3.500 -17.409 1.00 85.31 187 VAL A N 1
ATOM 1553 C CA . VAL A 1 187 ? 3.933 -3.975 -16.849 1.00 85.31 187 VAL A CA 1
ATOM 1554 C C . VAL A 1 187 ? 3.712 -5.278 -16.077 1.00 85.31 187 VAL A C 1
ATOM 1556 O O . VAL A 1 187 ? 3.234 -5.284 -14.948 1.00 85.31 187 VAL A O 1
ATOM 1559 N N . ASP A 1 188 ? 4.136 -6.394 -16.665 1.00 90.00 188 ASP A N 1
ATOM 1560 C CA . ASP A 1 188 ? 4.242 -7.680 -15.968 1.00 90.00 188 ASP A CA 1
ATOM 1561 C C . ASP A 1 188 ? 5.490 -7.676 -15.069 1.00 90.00 188 ASP A C 1
ATOM 1563 O O . ASP A 1 188 ? 6.619 -7.857 -15.544 1.00 90.00 188 ASP A O 1
ATOM 1567 N N . THR A 1 189 ? 5.288 -7.443 -13.770 1.00 89.25 189 THR A N 1
ATOM 1568 C CA . THR A 1 189 ? 6.360 -7.383 -12.768 1.00 89.25 189 THR A CA 1
ATOM 1569 C C . THR A 1 189 ? 7.119 -8.698 -12.667 1.00 89.25 189 THR A C 1
ATOM 1571 O O . THR A 1 189 ? 8.344 -8.684 -12.715 1.00 89.25 189 THR A O 1
ATOM 1574 N N . GLY A 1 190 ? 6.431 -9.842 -12.649 1.00 89.88 190 GLY A N 1
ATOM 1575 C CA . GLY A 1 190 ? 7.071 -11.156 -12.580 1.00 89.88 190 GLY A CA 1
ATOM 1576 C C . GLY A 1 190 ? 7.979 -11.437 -13.780 1.00 89.88 190 GLY A C 1
ATOM 1577 O O . GLY A 1 190 ? 9.031 -12.067 -13.640 1.00 89.88 190 GLY A O 1
ATOM 1578 N N . PHE A 1 191 ? 7.615 -10.942 -14.963 1.00 91.56 191 PHE A N 1
ATOM 1579 C CA . PHE A 1 191 ? 8.495 -10.976 -16.128 1.00 91.56 191 PHE A CA 1
ATOM 1580 C C . PHE A 1 191 ? 9.704 -10.045 -15.980 1.00 91.56 191 PHE A C 1
ATOM 1582 O O . PHE A 1 191 ? 10.822 -10.464 -16.279 1.00 91.56 191 PHE A O 1
ATOM 1589 N N . VAL A 1 192 ? 9.502 -8.800 -15.536 1.00 92.44 192 VAL A N 1
ATOM 1590 C CA . VAL A 1 192 ? 10.594 -7.824 -15.364 1.00 92.44 192 VAL A CA 1
ATOM 1591 C C . VAL A 1 192 ? 11.602 -8.308 -14.319 1.00 92.44 192 VAL A C 1
ATOM 1593 O O . VAL A 1 192 ? 12.801 -8.278 -14.584 1.00 92.44 192 VAL A O 1
ATOM 1596 N N . GLU A 1 193 ? 11.133 -8.823 -13.182 1.00 93.88 193 GLU A N 1
ATOM 1597 C CA . GLU A 1 193 ? 11.966 -9.423 -12.132 1.00 93.88 193 GLU A CA 1
ATOM 1598 C C . GLU A 1 193 ? 12.857 -10.538 -12.693 1.00 93.88 193 GLU A C 1
ATOM 1600 O O . GLU A 1 193 ? 14.070 -10.541 -12.481 1.00 93.88 193 GLU A O 1
ATOM 1605 N N . LYS A 1 194 ? 12.271 -11.464 -13.466 1.00 92.62 194 LYS A N 1
ATOM 1606 C CA . LYS A 1 194 ? 13.013 -12.556 -14.111 1.00 92.62 194 LYS A CA 1
ATOM 1607 C C . LYS A 1 194 ? 14.038 -12.033 -15.112 1.00 92.62 194 LYS A C 1
ATOM 1609 O O . LYS A 1 194 ? 15.186 -12.465 -15.082 1.00 92.62 194 LYS A O 1
ATOM 1614 N N . ALA A 1 195 ? 13.640 -11.095 -15.970 1.00 92.00 195 ALA A N 1
ATOM 1615 C CA . ALA A 1 195 ? 14.519 -10.533 -16.988 1.00 92.00 195 ALA A CA 1
ATOM 1616 C C . ALA A 1 195 ? 15.722 -9.807 -16.361 1.00 92.00 195 ALA A C 1
ATOM 1618 O O . ALA A 1 195 ? 16.856 -9.995 -16.799 1.00 92.00 195 ALA A O 1
ATOM 1619 N N . LEU A 1 196 ? 15.498 -9.007 -15.316 1.00 91.56 196 LEU A N 1
ATOM 1620 C CA . LEU A 1 196 ? 16.558 -8.286 -14.606 1.00 91.56 196 LEU A CA 1
ATOM 1621 C C . LEU A 1 196 ? 17.420 -9.200 -13.721 1.00 91.56 196 LEU A C 1
ATOM 1623 O O . LEU A 1 196 ? 18.575 -8.869 -13.446 1.00 91.56 196 LEU A O 1
ATOM 1627 N N . GLY A 1 197 ? 16.866 -10.321 -13.253 1.00 88.94 197 GLY A N 1
ATOM 1628 C CA . GLY A 1 197 ? 17.567 -11.314 -12.440 1.00 88.94 197 GLY A CA 1
ATOM 1629 C C . GLY A 1 197 ? 18.459 -12.269 -13.238 1.00 88.94 197 GLY A C 1
ATOM 1630 O O . GLY A 1 197 ? 19.423 -12.798 -12.686 1.00 88.94 197 GLY A O 1
ATOM 1631 N N . ASP A 1 198 ? 18.179 -12.480 -14.527 1.00 89.31 198 ASP A N 1
ATOM 1632 C CA . ASP A 1 198 ? 18.947 -13.396 -15.375 1.00 89.31 198 ASP A CA 1
ATOM 1633 C C . ASP A 1 198 ? 20.216 -12.732 -15.936 1.00 89.31 198 ASP A C 1
ATOM 1635 O O . ASP A 1 198 ? 20.177 -11.942 -16.880 1.00 89.31 198 ASP A O 1
ATOM 1639 N N . ALA A 1 199 ? 21.380 -13.074 -15.381 1.00 86.06 199 ALA A N 1
ATOM 1640 C CA . ALA A 1 199 ? 22.664 -12.533 -15.826 1.00 86.06 199 ALA A CA 1
ATOM 1641 C C . ALA A 1 199 ? 22.971 -12.815 -17.310 1.00 86.06 199 ALA A C 1
ATOM 1643 O O . ALA A 1 199 ? 23.623 -11.996 -17.953 1.00 86.06 199 ALA A O 1
ATOM 1644 N N . ALA A 1 200 ? 22.475 -13.920 -17.883 1.00 87.50 200 ALA A N 1
ATOM 1645 C CA . ALA A 1 200 ? 22.709 -14.256 -19.291 1.00 87.50 200 ALA A CA 1
ATOM 1646 C C . ALA A 1 200 ? 21.957 -13.326 -20.257 1.00 87.50 200 ALA A C 1
ATOM 1648 O O . ALA A 1 200 ? 22.293 -13.247 -21.438 1.00 87.50 200 ALA A O 1
ATOM 1649 N N . LYS A 1 201 ? 20.942 -12.614 -19.757 1.00 87.88 201 LYS A N 1
ATOM 1650 C CA . LYS A 1 201 ? 20.113 -11.677 -20.522 1.00 87.88 201 LYS A CA 1
ATOM 1651 C C . LYS A 1 201 ? 20.582 -10.234 -20.433 1.00 87.88 201 LYS A C 1
ATOM 1653 O O . LYS A 1 201 ? 20.005 -9.387 -21.114 1.00 87.88 201 LYS A O 1
ATOM 1658 N N . ASN A 1 202 ? 21.589 -9.959 -19.608 1.00 88.81 202 ASN A N 1
ATOM 1659 C CA . ASN A 1 202 ? 22.050 -8.616 -19.286 1.00 88.81 202 ASN A CA 1
ATOM 1660 C C . ASN A 1 202 ? 23.479 -8.414 -19.793 1.00 88.81 202 ASN A C 1
ATOM 1662 O O . ASN A 1 202 ? 24.454 -8.781 -19.142 1.00 88.81 202 ASN A O 1
ATOM 1666 N N . GLU A 1 203 ? 23.590 -7.825 -20.980 1.00 86.81 203 GLU A N 1
ATOM 1667 C CA . GLU A 1 203 ? 24.870 -7.533 -21.621 1.00 86.81 203 GLU A CA 1
ATOM 1668 C C . GLU A 1 203 ? 25.467 -6.223 -21.102 1.00 86.81 203 GLU A C 1
ATOM 1670 O O . GLU A 1 203 ? 24.752 -5.244 -20.898 1.00 86.81 203 GLU A O 1
ATOM 1675 N N . PHE A 1 204 ? 26.787 -6.185 -20.924 1.00 85.19 204 PHE A N 1
ATOM 1676 C CA . PHE A 1 204 ? 27.505 -5.035 -20.374 1.00 85.19 204 PHE A CA 1
ATOM 1677 C C . PHE A 1 204 ? 28.031 -4.123 -21.485 1.00 85.19 204 PHE A C 1
ATOM 1679 O O . PHE A 1 204 ? 28.716 -4.578 -22.401 1.00 85.19 204 PHE A O 1
ATOM 1686 N N . PHE A 1 205 ? 27.778 -2.821 -21.358 1.00 78.88 205 PHE A N 1
ATOM 1687 C CA . PHE A 1 205 ? 28.241 -1.788 -22.278 1.00 78.88 205 PHE A CA 1
ATOM 1688 C C . PHE A 1 205 ? 29.000 -0.689 -21.520 1.00 78.88 205 PHE A C 1
ATOM 1690 O O . PHE A 1 205 ? 28.439 -0.073 -20.610 1.00 78.88 205 PHE A O 1
ATOM 1697 N N . PRO A 1 206 ? 30.254 -0.383 -21.899 1.00 71.00 206 PRO A N 1
ATOM 1698 C CA . PRO A 1 206 ? 30.975 0.753 -21.338 1.00 71.00 206 PRO A CA 1
ATOM 1699 C C . PRO A 1 206 ? 30.458 2.078 -21.926 1.00 71.00 206 PRO A C 1
ATOM 1701 O O . PRO A 1 206 ? 30.326 2.222 -23.146 1.00 71.00 206 PRO A O 1
ATOM 1704 N N . ALA A 1 207 ? 30.214 3.079 -21.078 1.00 60.53 207 ALA A N 1
ATOM 1705 C CA . ALA A 1 207 ? 29.862 4.427 -21.511 1.00 60.53 207 ALA A CA 1
ATOM 1706 C C . ALA A 1 207 ? 31.100 5.193 -22.015 1.00 60.53 207 ALA A C 1
ATOM 1708 O O . ALA A 1 207 ? 31.848 5.804 -21.251 1.00 60.53 207 ALA A O 1
ATOM 1709 N N . GLY A 1 208 ? 31.302 5.198 -23.334 1.00 56.84 208 GLY A N 1
ATOM 1710 C CA . GLY A 1 208 ? 32.231 6.106 -24.013 1.00 56.84 208 GLY A CA 1
ATOM 1711 C C . GLY A 1 208 ? 33.731 5.867 -23.765 1.00 56.84 208 GLY A C 1
ATOM 1712 O O . GLY A 1 208 ? 34.163 5.015 -22.996 1.00 56.84 208 GLY A O 1
ATOM 1713 N N . LYS A 1 209 ? 34.568 6.654 -24.458 1.00 50.59 209 LYS A N 1
ATOM 1714 C CA . LYS A 1 209 ? 36.044 6.527 -24.461 1.00 50.59 209 LYS A CA 1
ATOM 1715 C C . LYS A 1 209 ? 36.730 6.938 -23.142 1.00 50.59 209 LYS A C 1
ATOM 1717 O O . LYS A 1 209 ? 37.948 6.837 -23.045 1.00 50.59 209 LYS A O 1
ATOM 1722 N N . LYS A 1 210 ? 35.977 7.422 -22.148 1.00 50.47 210 LYS A N 1
ATOM 1723 C CA . LYS A 1 210 ? 36.472 7.881 -20.837 1.00 50.47 210 LYS A CA 1
ATOM 1724 C C . LYS A 1 210 ? 35.707 7.212 -19.677 1.00 50.47 210 LYS A C 1
ATOM 1726 O O . LYS A 1 210 ? 35.209 7.896 -18.800 1.00 50.47 210 LYS A O 1
ATOM 1731 N N . GLY A 1 211 ? 35.592 5.883 -19.721 1.00 51.16 211 GLY A N 1
ATOM 1732 C CA . GLY A 1 211 ? 35.623 4.954 -18.575 1.00 51.16 211 GLY A CA 1
ATOM 1733 C C . GLY A 1 211 ? 34.926 5.300 -17.250 1.00 51.16 211 GLY A C 1
ATOM 1734 O O . GLY A 1 211 ? 35.489 4.965 -16.213 1.00 51.16 211 GLY A O 1
ATOM 1735 N N . GLY A 1 212 ? 33.759 5.948 -17.247 1.00 56.38 212 GLY A N 1
ATOM 1736 C CA . GLY A 1 212 ? 33.081 6.338 -15.999 1.00 56.38 212 GLY A CA 1
ATOM 1737 C C . GLY A 1 212 ? 31.828 5.530 -15.663 1.00 56.38 212 GLY A C 1
ATOM 1738 O O . GLY A 1 212 ? 31.673 5.080 -14.533 1.00 56.38 212 GLY A O 1
ATOM 1739 N N . GLU A 1 213 ? 30.939 5.333 -16.635 1.00 65.56 213 GLU A N 1
ATOM 1740 C CA . GLU A 1 213 ? 29.601 4.779 -16.395 1.00 65.56 213 GLU A CA 1
ATOM 1741 C C . GLU A 1 213 ? 29.428 3.433 -17.114 1.00 65.56 213 GLU A C 1
ATOM 1743 O O . GLU A 1 213 ? 29.934 3.225 -18.220 1.00 65.56 213 GLU A O 1
ATOM 1748 N N . MET A 1 214 ? 28.743 2.491 -16.468 1.00 74.31 214 MET A N 1
ATOM 1749 C CA . MET A 1 214 ? 28.456 1.163 -17.014 1.00 74.31 214 MET A CA 1
ATOM 1750 C C . MET A 1 214 ? 26.957 1.045 -17.257 1.00 74.31 214 MET A C 1
ATOM 1752 O O . MET A 1 214 ? 26.163 1.248 -16.339 1.00 74.31 214 MET A O 1
ATOM 1756 N N . TYR A 1 215 ? 26.575 0.673 -18.477 1.00 85.50 215 TYR A N 1
ATOM 1757 C CA . TYR A 1 215 ? 25.189 0.379 -18.817 1.00 85.50 215 TYR A CA 1
ATOM 1758 C C . TYR A 1 215 ? 25.012 -1.109 -19.073 1.00 85.50 215 TYR A C 1
ATOM 1760 O O . TYR A 1 215 ? 25.908 -1.802 -19.554 1.00 85.50 215 TYR A O 1
ATOM 1768 N N . PHE A 1 216 ? 23.817 -1.586 -18.789 1.00 89.50 216 PHE A N 1
ATOM 1769 C CA . PHE A 1 216 ? 23.360 -2.917 -19.117 1.00 89.50 216 PHE A CA 1
ATOM 1770 C C . PHE A 1 216 ? 22.357 -2.821 -20.254 1.00 89.50 216 PHE A C 1
ATOM 1772 O O . PHE A 1 216 ? 21.548 -1.897 -20.286 1.00 89.50 216 PHE A O 1
ATOM 1779 N N . TYR A 1 217 ? 22.372 -3.781 -21.166 1.00 90.75 217 TYR A N 1
ATOM 1780 C CA . TYR A 1 217 ? 21.285 -3.998 -22.108 1.00 90.75 217 TYR A CA 1
ATOM 1781 C C . TYR A 1 217 ? 20.585 -5.303 -21.761 1.00 90.75 217 TYR A C 1
ATOM 1783 O O . TYR A 1 217 ? 21.201 -6.368 -21.802 1.00 90.75 217 TYR A O 1
ATOM 1791 N N . ASN A 1 218 ? 19.296 -5.225 -21.443 1.00 92.31 218 ASN A N 1
ATOM 1792 C CA . ASN A 1 218 ? 18.492 -6.419 -21.239 1.00 92.31 218 ASN A CA 1
ATOM 1793 C C . ASN A 1 218 ? 17.890 -6.884 -22.570 1.00 92.31 218 ASN A C 1
ATOM 1795 O O . ASN A 1 218 ? 17.120 -6.146 -23.189 1.00 92.31 218 ASN A O 1
ATOM 1799 N N . GLN A 1 219 ? 18.193 -8.110 -22.996 1.00 89.56 219 GLN A N 1
ATOM 1800 C CA . GLN A 1 219 ? 17.714 -8.655 -24.272 1.00 89.56 219 GLN A CA 1
ATOM 1801 C C . GLN A 1 219 ? 16.190 -8.860 -24.317 1.00 89.56 219 GLN A C 1
ATOM 1803 O O . GLN A 1 219 ? 15.567 -8.668 -25.365 1.00 89.56 219 GLN A O 1
ATOM 1808 N N . ASP A 1 220 ? 15.586 -9.248 -23.193 1.00 90.50 220 ASP A N 1
ATOM 1809 C CA . ASP A 1 220 ? 14.168 -9.607 -23.122 1.00 90.50 220 ASP A CA 1
ATOM 1810 C C . ASP A 1 220 ? 13.281 -8.350 -23.035 1.00 90.50 220 ASP A C 1
ATOM 1812 O O . ASP A 1 220 ? 12.278 -8.240 -23.746 1.00 90.50 220 ASP A O 1
ATOM 1816 N N . LEU A 1 221 ? 13.688 -7.364 -22.229 1.00 89.81 221 LEU A N 1
ATOM 1817 C CA . LEU A 1 221 ? 13.056 -6.044 -22.110 1.00 89.81 221 LEU A CA 1
ATOM 1818 C C . LEU A 1 221 ? 13.405 -5.128 -23.289 1.00 89.81 221 LEU A C 1
ATOM 1820 O O . LEU A 1 221 ? 12.636 -4.226 -23.617 1.00 89.81 221 LEU A O 1
ATOM 1824 N N . LYS A 1 222 ? 14.540 -5.376 -23.953 1.00 90.19 222 LYS A N 1
ATOM 1825 C CA . LYS A 1 222 ? 15.106 -4.559 -25.040 1.00 90.19 222 LYS A CA 1
ATOM 1826 C C . LYS A 1 222 ? 15.360 -3.116 -24.615 1.00 90.19 222 LYS A C 1
ATOM 1828 O O . LYS A 1 222 ? 15.043 -2.185 -25.359 1.00 90.19 222 LYS A O 1
ATOM 1833 N N . MET A 1 223 ? 15.924 -2.947 -23.424 1.00 90.69 223 MET A N 1
ATOM 1834 C CA . MET A 1 223 ? 16.185 -1.644 -22.817 1.00 90.69 223 MET A CA 1
ATOM 1835 C C . MET A 1 223 ? 17.611 -1.557 -22.294 1.00 90.69 223 MET A C 1
ATOM 1837 O O . MET A 1 223 ? 18.144 -2.529 -21.757 1.00 90.69 223 MET A O 1
ATOM 1841 N N . TYR A 1 224 ? 18.189 -0.367 -22.414 1.00 90.69 224 TYR A N 1
ATOM 1842 C CA . TYR A 1 224 ? 19.408 0.006 -21.715 1.00 90.69 224 TYR A CA 1
ATOM 1843 C C . TYR A 1 224 ? 19.077 0.529 -20.323 1.00 90.69 224 TYR A C 1
ATOM 1845 O O . TYR A 1 224 ? 18.188 1.373 -20.180 1.00 90.69 224 TYR A O 1
ATOM 1853 N N . TYR A 1 225 ? 19.808 0.079 -19.313 1.00 91.44 225 TYR A N 1
ATOM 1854 C CA . TYR A 1 225 ? 19.617 0.519 -17.942 1.00 91.44 225 TYR A CA 1
ATOM 1855 C C . TYR A 1 225 ? 20.930 0.616 -17.169 1.00 91.44 225 TYR A C 1
ATOM 1857 O O . TYR A 1 225 ? 21.920 -0.039 -17.481 1.00 91.44 225 TYR A O 1
ATOM 1865 N N . GLU A 1 226 ? 20.924 1.430 -16.128 1.00 90.81 226 GLU A N 1
ATOM 1866 C CA . GLU A 1 226 ? 21.944 1.477 -15.089 1.00 90.81 226 GLU A CA 1
ATOM 1867 C C . GLU A 1 226 ? 21.375 0.860 -13.808 1.00 90.81 226 GLU A C 1
ATOM 1869 O O . GLU A 1 226 ? 20.194 1.037 -13.504 1.00 90.81 226 GLU A O 1
ATOM 1874 N N . LYS A 1 227 ? 22.203 0.130 -13.055 1.00 89.94 227 LYS A N 1
ATOM 1875 C CA . LYS A 1 227 ? 21.809 -0.503 -11.792 1.00 89.94 227 LYS A CA 1
ATOM 1876 C C . LYS A 1 227 ? 22.546 0.143 -10.625 1.00 89.94 227 LYS A C 1
ATOM 1878 O O . LYS A 1 227 ? 23.725 -0.122 -10.411 1.00 89.94 227 LYS A O 1
ATOM 1883 N N . LEU A 1 228 ? 21.828 0.946 -9.849 1.00 89.12 228 LEU A N 1
ATOM 1884 C CA . LEU A 1 228 ? 22.352 1.682 -8.702 1.00 89.12 228 LEU A CA 1
ATOM 1885 C C . LEU A 1 228 ? 21.946 1.008 -7.384 1.00 89.12 228 LEU A C 1
ATOM 1887 O O . LEU A 1 228 ? 20.758 0.761 -7.176 1.00 89.12 228 LEU A O 1
ATOM 1891 N N . PRO A 1 229 ? 22.882 0.700 -6.470 1.00 90.44 229 PRO A N 1
ATOM 1892 C CA . PRO A 1 229 ? 22.539 0.130 -5.173 1.00 90.44 229 PRO A CA 1
ATOM 1893 C C . PRO A 1 229 ? 21.868 1.174 -4.271 1.00 90.44 229 PRO A C 1
ATOM 1895 O O . PRO A 1 229 ? 22.371 2.281 -4.095 1.00 90.44 229 PRO A O 1
ATOM 1898 N N . MET A 1 230 ? 20.758 0.796 -3.640 1.00 87.44 230 MET A N 1
ATOM 1899 C CA . MET A 1 230 ? 20.160 1.561 -2.545 1.00 87.44 230 MET A CA 1
ATOM 1900 C C . MET A 1 230 ? 20.838 1.153 -1.239 1.00 87.44 230 MET A C 1
ATOM 1902 O O . MET A 1 230 ? 20.837 -0.031 -0.902 1.00 87.44 230 MET A O 1
ATOM 1906 N N . LEU A 1 231 ? 21.417 2.104 -0.505 1.00 85.06 231 LEU A N 1
ATOM 1907 C CA . LEU A 1 231 ? 22.165 1.839 0.727 1.00 85.06 231 LEU A CA 1
ATOM 1908 C C . LEU A 1 231 ? 21.377 2.299 1.959 1.00 85.06 231 LEU A C 1
ATOM 1910 O O . LEU A 1 231 ? 20.856 3.408 1.986 1.00 85.06 231 LEU A O 1
ATOM 1914 N N . ASN A 1 232 ? 21.348 1.467 2.998 1.00 78.44 232 ASN A N 1
ATOM 1915 C CA . ASN A 1 232 ? 20.916 1.834 4.345 1.00 78.44 232 ASN A CA 1
ATOM 1916 C C . ASN A 1 232 ? 22.007 1.406 5.332 1.00 78.44 232 ASN A C 1
ATOM 1918 O O . ASN A 1 232 ? 22.376 0.230 5.351 1.00 78.44 232 ASN A O 1
ATOM 1922 N N . ASN A 1 233 ? 22.557 2.336 6.117 1.00 79.69 233 ASN A N 1
ATOM 1923 C CA . ASN A 1 233 ? 23.669 2.074 7.043 1.00 79.69 233 ASN A CA 1
ATOM 1924 C C . ASN A 1 233 ? 24.824 1.285 6.384 1.00 79.69 233 ASN A C 1
ATOM 1926 O O . ASN A 1 233 ? 25.277 0.264 6.901 1.00 79.69 233 ASN A O 1
ATOM 1930 N N . ASN A 1 234 ? 25.251 1.722 5.191 1.00 82.75 234 ASN A N 1
ATOM 1931 C CA . ASN A 1 234 ? 26.260 1.069 4.338 1.00 82.75 234 ASN A CA 1
ATOM 1932 C C . ASN A 1 234 ? 25.939 -0.370 3.888 1.00 82.75 234 ASN A C 1
ATOM 1934 O O . ASN A 1 234 ? 26.793 -1.041 3.312 1.00 82.75 234 ASN A O 1
ATOM 1938 N N . LYS A 1 235 ? 24.710 -0.854 4.090 1.00 82.31 235 LYS A N 1
ATOM 1939 C CA . LYS A 1 235 ? 24.241 -2.141 3.571 1.00 82.31 235 LYS A CA 1
ATOM 1940 C C . LYS A 1 235 ? 23.318 -1.910 2.385 1.00 82.31 235 LYS A C 1
ATOM 1942 O O . LYS A 1 235 ? 22.347 -1.166 2.486 1.00 82.31 235 LYS A O 1
ATOM 1947 N N . THR A 1 236 ? 23.567 -2.602 1.279 1.00 87.94 236 THR A N 1
ATOM 1948 C CA . THR A 1 236 ? 22.659 -2.585 0.125 1.00 87.94 236 THR A CA 1
ATOM 1949 C C . THR A 1 236 ? 21.312 -3.175 0.518 1.00 87.94 236 THR A C 1
ATOM 1951 O O . THR A 1 236 ? 21.274 -4.325 0.947 1.00 87.94 236 THR A O 1
ATOM 1954 N N . VAL A 1 237 ? 20.230 -2.406 0.395 1.00 85.06 237 VAL A N 1
ATOM 1955 C CA . VAL A 1 237 ? 18.835 -2.800 0.672 1.00 85.06 237 VAL A CA 1
ATOM 1956 C C . VAL A 1 237 ? 18.025 -3.121 -0.579 1.00 85.06 237 VAL A C 1
ATOM 1958 O O . VAL A 1 237 ? 16.982 -3.760 -0.488 1.00 85.06 237 VAL A O 1
ATOM 1961 N N . GLY A 1 238 ? 18.543 -2.762 -1.747 1.00 90.00 238 GLY A N 1
ATOM 1962 C CA . GLY A 1 238 ? 17.942 -3.059 -3.037 1.00 90.00 238 GLY A CA 1
ATOM 1963 C C . GLY A 1 238 ? 18.680 -2.333 -4.149 1.00 90.00 238 GLY A C 1
ATOM 1964 O O . GLY A 1 238 ? 19.804 -1.864 -3.948 1.00 90.00 238 GLY A O 1
ATOM 1965 N N . TYR A 1 239 ? 18.042 -2.223 -5.307 1.00 91.75 239 TYR A N 1
ATOM 1966 C CA . TYR A 1 239 ? 18.602 -1.553 -6.471 1.00 91.75 239 TYR A CA 1
ATOM 1967 C C . TYR A 1 239 ? 17.565 -0.668 -7.161 1.00 91.75 239 TYR A C 1
ATOM 1969 O O . TYR A 1 239 ? 16.411 -1.061 -7.318 1.00 91.75 239 TYR A O 1
ATOM 1977 N N . LEU A 1 240 ? 18.008 0.502 -7.610 1.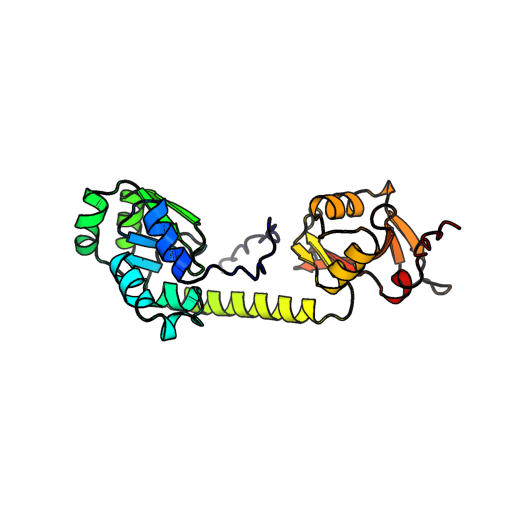00 90.69 240 LEU A N 1
ATOM 1978 C CA . LEU A 1 240 ? 17.312 1.327 -8.587 1.00 90.69 240 LEU A CA 1
ATOM 1979 C C . LEU A 1 240 ? 17.835 0.995 -9.981 1.00 90.69 240 LEU A C 1
ATOM 1981 O O . LEU A 1 240 ? 19.041 0.922 -10.212 1.00 90.69 240 LEU A O 1
ATOM 1985 N N . ILE A 1 241 ? 16.910 0.804 -10.903 1.00 92.56 241 ILE A N 1
ATOM 1986 C CA . ILE A 1 241 ? 17.131 0.515 -12.310 1.00 92.56 241 ILE A CA 1
ATOM 1987 C C . ILE A 1 241 ? 16.719 1.764 -13.080 1.00 92.56 241 ILE A C 1
ATOM 1989 O O . ILE A 1 241 ? 15.532 2.077 -13.196 1.00 92.56 241 ILE A O 1
ATOM 1993 N N . TYR A 1 242 ? 17.712 2.498 -13.568 1.00 90.62 242 TYR A N 1
ATOM 1994 C CA . TYR A 1 242 ? 17.514 3.725 -14.329 1.00 90.62 242 TYR A CA 1
ATOM 1995 C C . TYR A 1 242 ? 17.597 3.434 -15.820 1.00 90.62 242 TYR A C 1
ATOM 1997 O O . TYR A 1 242 ? 18.668 3.126 -16.338 1.00 90.62 242 TYR A O 1
ATOM 2005 N N . CYS A 1 243 ? 16.486 3.583 -16.537 1.00 88.94 243 CYS A N 1
ATOM 2006 C CA . CYS A 1 243 ? 16.465 3.430 -17.987 1.00 88.94 243 CYS A CA 1
ATOM 2007 C C . CYS A 1 243 ? 16.692 4.793 -18.657 1.00 88.94 243 CYS A C 1
ATOM 2009 O O . CYS A 1 243 ? 15.787 5.620 -18.791 1.00 88.94 243 CYS A O 1
ATOM 2011 N N . SER A 1 244 ? 17.931 5.044 -19.085 1.00 77.38 244 SER A N 1
ATOM 2012 C CA . SER A 1 244 ? 18.330 6.299 -19.733 1.00 77.38 244 SER A CA 1
ATOM 2013 C C . SER A 1 244 ? 17.564 6.546 -21.034 1.00 77.38 244 SER A C 1
ATOM 2015 O O . SER A 1 244 ? 17.663 5.772 -21.987 1.00 77.38 244 SER A O 1
ATOM 2017 N N . ARG A 1 245 ? 16.835 7.666 -21.102 1.00 68.50 245 ARG A N 1
ATOM 2018 C CA . ARG A 1 245 ? 15.994 8.041 -22.251 1.00 68.50 245 ARG A CA 1
ATOM 2019 C C . ARG A 1 245 ? 16.777 8.116 -23.568 1.00 68.50 245 ARG A C 1
ATOM 2021 O O . ARG A 1 245 ? 16.371 7.509 -24.546 1.00 68.50 245 ARG A O 1
ATOM 2028 N N . HIS A 1 246 ? 17.950 8.745 -23.574 1.00 71.75 246 HIS A N 1
ATOM 2029 C CA . HIS A 1 246 ? 18.788 8.902 -24.773 1.00 71.75 246 HIS A CA 1
ATOM 2030 C C . HIS A 1 246 ? 19.291 7.563 -25.358 1.00 71.75 246 HIS A C 1
ATOM 2032 O O . HIS A 1 246 ? 19.334 7.393 -26.578 1.00 71.75 246 HIS A O 1
ATOM 2038 N N . LEU A 1 247 ? 19.618 6.581 -24.508 1.00 75.19 247 LEU A N 1
ATOM 2039 C CA . LEU A 1 247 ? 20.002 5.231 -24.953 1.00 75.19 247 LEU A CA 1
ATOM 2040 C C . LEU A 1 247 ? 18.796 4.437 -25.469 1.00 75.19 247 LEU A C 1
ATOM 2042 O O . LEU A 1 247 ? 18.917 3.614 -26.372 1.00 75.19 247 LEU A O 1
ATOM 2046 N N . ASN A 1 248 ? 17.617 4.698 -24.908 1.00 80.31 248 ASN A N 1
ATOM 2047 C CA . ASN A 1 248 ? 16.398 3.968 -25.227 1.00 80.31 248 ASN A CA 1
ATOM 2048 C C . ASN A 1 248 ? 15.544 4.613 -26.328 1.00 80.31 248 ASN A C 1
ATOM 2050 O O . ASN A 1 248 ? 14.659 3.943 -26.844 1.00 80.31 248 ASN A O 1
ATOM 2054 N N . GLU A 1 249 ? 15.801 5.852 -26.747 1.00 69.56 249 GLU A N 1
ATOM 2055 C CA . GLU A 1 249 ? 15.147 6.480 -27.909 1.00 69.56 249 GLU A CA 1
ATOM 2056 C C . GLU A 1 249 ? 15.705 5.955 -29.244 1.00 69.56 249 GLU A C 1
ATOM 2058 O O . GLU A 1 249 ? 14.980 5.856 -30.233 1.00 69.56 249 GLU A O 1
ATOM 2063 N N . SER A 1 250 ? 16.982 5.556 -29.270 1.00 54.72 250 SER A N 1
ATOM 2064 C CA . SER A 1 250 ? 17.703 5.114 -30.475 1.00 54.72 250 SER A CA 1
ATOM 2065 C C . SER A 1 250 ? 17.629 3.603 -30.748 1.00 54.72 250 SER A C 1
ATOM 2067 O O . SER A 1 250 ? 17.979 3.156 -31.843 1.00 54.72 250 SER A O 1
ATOM 2069 N N . ALA A 1 251 ? 17.132 2.797 -29.802 1.00 49.84 251 ALA A N 1
ATOM 2070 C CA . ALA A 1 251 ? 17.015 1.352 -29.993 1.00 49.84 251 ALA A CA 1
ATOM 2071 C C . ALA A 1 251 ? 15.938 1.020 -31.053 1.00 49.84 251 ALA A C 1
ATOM 2073 O O . ALA A 1 251 ? 14.795 1.489 -30.942 1.00 49.84 251 ALA A O 1
ATOM 2074 N N . PRO A 1 252 ? 16.260 0.201 -32.076 1.00 41.16 252 PRO A N 1
ATOM 2075 C CA . PRO A 1 252 ? 15.501 0.127 -33.317 1.00 41.16 252 PRO A CA 1
ATOM 2076 C C . PRO A 1 252 ? 14.067 -0.338 -33.070 1.00 41.16 252 PRO A C 1
ATOM 2078 O O . PRO A 1 252 ? 13.796 -1.506 -32.785 1.00 41.16 252 PRO A O 1
ATOM 2081 N N . VAL A 1 253 ? 13.119 0.582 -33.241 1.00 44.53 253 VAL A N 1
ATOM 2082 C CA . VAL A 1 253 ? 11.717 0.237 -33.466 1.00 44.53 253 VAL A CA 1
ATOM 2083 C C . VAL A 1 253 ? 11.687 -0.482 -34.811 1.00 44.53 253 VAL A C 1
ATOM 2085 O O . VAL A 1 253 ? 11.888 0.141 -35.856 1.00 44.53 253 VAL A O 1
ATOM 2088 N N . LYS A 1 254 ? 11.497 -1.809 -34.817 1.00 40.22 254 LYS A N 1
ATOM 2089 C CA . LYS A 1 254 ? 11.244 -2.554 -36.058 1.00 40.22 254 LYS A CA 1
ATOM 2090 C C . LYS A 1 254 ? 10.047 -1.895 -36.746 1.00 40.22 254 LYS A C 1
ATOM 2092 O O . LYS A 1 254 ? 8.906 -2.116 -36.347 1.00 40.22 254 LYS A O 1
ATOM 2097 N N . LYS A 1 255 ? 10.306 -1.082 -37.778 1.00 35.00 255 LYS A N 1
ATOM 2098 C CA . LYS A 1 255 ? 9.273 -0.544 -38.666 1.00 35.00 255 LYS A CA 1
ATOM 2099 C C . LYS A 1 255 ? 8.455 -1.735 -39.156 1.00 35.00 255 LYS A C 1
ATOM 2101 O O . LYS A 1 255 ? 8.983 -2.597 -39.862 1.00 35.00 255 LYS A O 1
ATOM 2106 N N . ARG A 1 256 ? 7.179 -1.802 -38.761 1.00 38.88 256 ARG A N 1
ATOM 2107 C CA . ARG A 1 256 ? 6.204 -2.718 -39.360 1.00 38.88 256 ARG A CA 1
ATOM 2108 C C . ARG A 1 256 ? 6.274 -2.500 -40.871 1.00 38.88 256 ARG A C 1
ATOM 2110 O O . ARG A 1 256 ? 5.890 -1.437 -41.356 1.00 38.88 256 ARG A O 1
ATOM 2117 N N . LYS A 1 257 ? 6.817 -3.473 -41.611 1.00 37.72 257 LYS A N 1
ATOM 2118 C CA . LYS A 1 257 ? 6.755 -3.480 -43.074 1.00 37.72 257 LYS A CA 1
ATOM 2119 C C . LYS A 1 257 ? 5.273 -3.433 -43.442 1.00 37.72 257 LYS A C 1
ATOM 2121 O O . LYS A 1 257 ? 4.551 -4.395 -43.188 1.00 37.72 257 LYS A O 1
ATOM 2126 N N . ARG A 1 258 ? 4.813 -2.309 -43.999 1.00 39.38 258 ARG A N 1
ATOM 2127 C CA . ARG A 1 258 ? 3.540 -2.271 -44.721 1.00 39.38 258 ARG A CA 1
ATOM 2128 C C . ARG A 1 258 ? 3.682 -3.262 -45.874 1.00 39.38 258 ARG A C 1
ATOM 2130 O O . ARG A 1 258 ? 4.554 -3.077 -46.720 1.00 39.38 258 ARG A O 1
ATOM 2137 N N . LYS A 1 259 ? 2.886 -4.334 -45.852 1.00 42.38 259 LYS A N 1
ATOM 2138 C CA . LYS A 1 259 ? 2.683 -5.184 -47.026 1.00 42.38 259 LYS A CA 1
ATOM 2139 C C . LYS A 1 259 ? 2.134 -4.276 -48.133 1.00 42.38 259 LYS A C 1
ATOM 2141 O O . LYS A 1 259 ? 1.108 -3.632 -47.920 1.00 42.38 259 LYS A O 1
ATOM 2146 N N . LYS A 1 260 ? 2.878 -4.156 -49.229 1.00 44.72 260 LYS A N 1
ATOM 2147 C CA . LYS A 1 260 ? 2.301 -3.864 -50.541 1.00 44.72 260 LYS A CA 1
ATOM 2148 C C . LYS A 1 260 ? 1.917 -5.196 -51.159 1.00 44.72 260 LYS A C 1
ATOM 2150 O O . LYS A 1 260 ? 2.671 -6.164 -50.900 1.00 44.72 260 LYS A O 1
#

Mean predicted aligned error: 17.11 Å

Secondary structure (DSSP, 8-state):
-----------PPPSS-S--SS---HHHHHHHHHHHT-SEEEEE-TTS-EEEEEEHHHHHHHHH-HHHHTT--HHHHHHHH-B---HHHHHHHHHH-SEEEEE-TTS-EEEEEEHHHHHHHHHS---HHHHHHHHHHHHHHHHHHHHHHHHHHTSSSEEEEEETTS-EEEE-HHHHHHHHHHSSSS--HHHHHHHHH-GGGEEEEE-TTTT--EEEEETTTTEEEEEEEEEETTEEEEEEEEE-HHHHHSS---------

Radius of gyration: 24.42 Å; Cα contacts (8 Å, |Δi|>4): 344; chains: 1; bounding box: 64×30×79 Å